Protein AF-A0A9D7P6X5-F1 (afdb_monomer)

pLDDT: mean 76.72, std 20.11, range [31.34, 97.62]

Mean predicted aligned error: 13.94 Å

Sequence (232 aa):
MAHQLLQTELEKETDKILGCIHCGLCLPACPTYSQLGNENDSPRGRIYLMRSVAEGRLDASSETFNRHIDLCLGCRACETACPAGVHYGHLLEAARQTQMEVASNKSQGFHRKMLGLALRKVFPFPERLGIVFTFLKFVRSNPLTRWVLSSGLIRKISRQADFALSLLMTTRPKNNPHLTFHRGQNLIKTPASGNPNTRNVAVFTGCAHGRAFQTYQRCDKPRTRRQRLQPE

Foldseek 3Di:
DPQDPDPQLLLVCLVLLVLDPLPCLLQVQAPLCVVPVDVLLTLSVLSVLSNCCNVVVDPLQDPSNVVSLVSHPLPCSSQVRDPSNRPSSVSSVSSVSRNVVVVVPPDDPPVVVVVVCCVVPQVVDLVSVLVVLVVLVVCLPDVVLVVVLVVCPVVVVDVVVNVVSVVSNVLDDDPDVPQDDDPDDPDPPDPDPDDPPDDDDDDPCPSCRCRSPVSVPDPPDPPPPDDDDDDD

Radius of gyration: 25.84 Å; Cα contacts (8 Å, |Δi|>4): 168; chains: 1; bounding box: 52×73×52 Å

Structure (mmCIF, N/CA/C/O backbone):
data_AF-A0A9D7P6X5-F1
#
_entry.id   AF-A0A9D7P6X5-F1
#
loop_
_atom_site.group_PDB
_atom_site.id
_atom_site.type_symbol
_atom_site.label_atom_id
_atom_site.label_alt_id
_atom_site.label_comp_id
_atom_site.label_asym_id
_atom_site.label_entity_id
_atom_site.label_seq_id
_atom_site.pdbx_PDB_ins_code
_atom_site.Cartn_x
_atom_site.Cartn_y
_atom_site.Cartn_z
_atom_site.occupancy
_atom_site.B_iso_or_equiv
_atom_site.auth_seq_id
_atom_site.auth_comp_id
_atom_site.auth_asym_id
_atom_site.auth_atom_id
_atom_site.pdbx_PDB_model_num
ATOM 1 N N . MET A 1 1 ? -11.346 -26.884 7.870 1.00 37.66 1 MET A N 1
ATOM 2 C CA . MET A 1 1 ? -12.569 -26.414 7.184 1.00 37.66 1 MET A CA 1
ATOM 3 C C . MET A 1 1 ? -12.729 -24.902 7.367 1.00 37.66 1 MET A C 1
ATOM 5 O O . MET A 1 1 ? -13.529 -24.470 8.180 1.00 37.66 1 MET A O 1
ATOM 9 N N . ALA A 1 2 ? -11.934 -24.094 6.661 1.00 38.09 2 ALA A N 1
ATOM 10 C CA . ALA A 1 2 ? -12.046 -22.624 6.664 1.00 38.09 2 ALA A CA 1
ATOM 11 C C . ALA A 1 2 ? -11.741 -22.050 5.266 1.00 38.09 2 ALA A C 1
ATOM 13 O O . ALA A 1 2 ? -11.212 -20.958 5.126 1.00 38.09 2 ALA A O 1
ATOM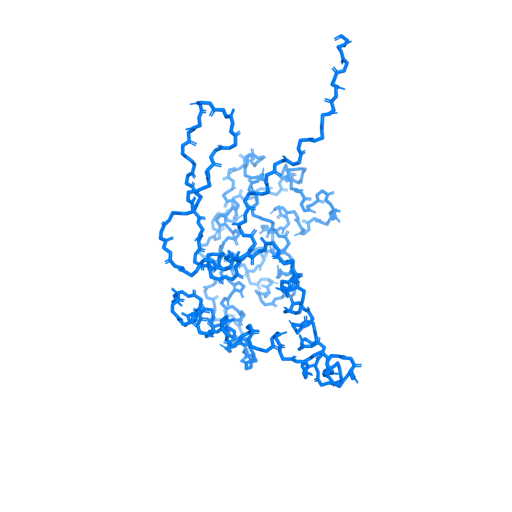 14 N N . HIS A 1 3 ? -12.023 -22.839 4.228 1.00 41.84 3 HIS A N 1
ATOM 15 C CA . HIS A 1 3 ? -11.529 -22.616 2.869 1.00 41.84 3 HIS A CA 1
ATOM 16 C C . HIS A 1 3 ? -12.590 -22.037 1.919 1.00 41.84 3 HIS A C 1
ATOM 18 O O . HIS A 1 3 ? -12.427 -22.149 0.711 1.00 41.84 3 HIS A O 1
ATOM 24 N N . GLN A 1 4 ? -13.711 -21.501 2.426 1.00 45.56 4 GLN A N 1
ATOM 25 C CA . GLN A 1 4 ? -14.942 -21.497 1.622 1.00 45.56 4 GLN A CA 1
ATOM 26 C C . GLN A 1 4 ? -15.744 -20.195 1.520 1.00 45.56 4 GLN A C 1
ATOM 28 O O . GLN A 1 4 ? -16.860 -20.266 1.027 1.00 45.56 4 GLN A O 1
ATOM 33 N N . LEU A 1 5 ? -15.258 -19.012 1.918 1.00 43.50 5 LEU A N 1
ATOM 34 C CA . LEU A 1 5 ? -16.096 -17.797 1.789 1.00 43.50 5 LEU A CA 1
ATOM 35 C C . LEU A 1 5 ? -15.379 -16.489 1.433 1.00 43.50 5 LEU A C 1
ATOM 37 O O . LEU A 1 5 ? -15.892 -15.417 1.732 1.00 43.50 5 LEU A O 1
ATOM 41 N N . LEU A 1 6 ? -14.246 -16.538 0.741 1.00 48.47 6 LEU A N 1
ATOM 42 C CA . LEU A 1 6 ? -13.754 -15.367 0.014 1.00 48.47 6 LEU A CA 1
ATOM 43 C C . LEU A 1 6 ? -13.246 -15.860 -1.331 1.00 48.47 6 LEU A C 1
ATOM 45 O O . LEU A 1 6 ? -12.106 -16.282 -1.428 1.00 48.47 6 LEU A O 1
ATOM 49 N N . GLN A 1 7 ? -14.123 -15.829 -2.336 1.00 55.41 7 GLN A N 1
ATOM 50 C CA . GLN A 1 7 ? -13.705 -15.766 -3.734 1.00 55.41 7 GLN A CA 1
ATOM 51 C C . GLN A 1 7 ? -12.916 -14.470 -3.881 1.00 55.41 7 GLN A C 1
ATOM 53 O O . GLN A 1 7 ? -13.494 -13.414 -4.145 1.00 55.41 7 GLN A O 1
ATOM 58 N N . THR A 1 8 ? -11.627 -14.514 -3.565 1.00 65.44 8 THR A N 1
ATOM 59 C CA . THR A 1 8 ? -10.804 -13.312 -3.599 1.00 65.44 8 THR A CA 1
ATOM 60 C C . THR A 1 8 ? -10.761 -12.810 -5.038 1.00 65.44 8 THR A C 1
ATOM 62 O O . THR A 1 8 ? -10.709 -13.602 -5.979 1.00 65.44 8 THR A O 1
ATOM 65 N N . GLU A 1 9 ? -10.783 -11.493 -5.251 1.00 78.75 9 GLU A N 1
ATOM 66 C CA . GLU A 1 9 ? -10.633 -10.932 -6.605 1.00 78.75 9 GLU A CA 1
ATOM 67 C C . GLU A 1 9 ? -9.342 -11.442 -7.279 1.00 78.75 9 GLU A C 1
ATOM 69 O O . GLU A 1 9 ? -9.262 -11.575 -8.496 1.00 78.75 9 GLU A O 1
ATOM 74 N N . LEU A 1 10 ? -8.358 -11.830 -6.465 1.00 80.19 10 LEU A N 1
ATOM 75 C CA . LEU A 1 10 ? -7.145 -12.516 -6.885 1.00 80.19 10 LEU A CA 1
ATOM 76 C C . LEU A 1 10 ? -7.362 -13.862 -7.585 1.00 80.19 10 LEU A C 1
ATOM 78 O O . LEU A 1 10 ? -6.637 -14.160 -8.530 1.00 80.19 10 LEU A O 1
ATOM 82 N N . GLU A 1 11 ? -8.315 -14.680 -7.136 1.00 79.56 11 GLU A N 1
ATOM 83 C CA . GLU A 1 11 ? -8.580 -15.999 -7.727 1.00 79.56 11 GLU A CA 1
ATOM 84 C C . GLU A 1 11 ? -9.052 -15.871 -9.175 1.00 79.56 11 GLU A C 1
ATOM 86 O O . GLU A 1 11 ? -8.623 -16.640 -10.036 1.00 79.56 11 GLU A O 1
ATOM 91 N N . LYS A 1 12 ? -9.863 -14.850 -9.472 1.00 83.56 12 LYS A N 1
ATOM 92 C CA . LYS A 1 12 ? -10.302 -14.543 -10.844 1.00 83.56 12 LYS A CA 1
ATOM 93 C C . LYS A 1 12 ? -9.135 -14.157 -11.750 1.00 83.56 12 LYS A C 1
ATOM 95 O O . LYS A 1 12 ? -9.189 -14.341 -12.959 1.00 83.56 12 LYS A O 1
ATOM 100 N N . GLU A 1 13 ? -8.074 -13.634 -11.150 1.00 86.44 13 GLU A N 1
ATOM 101 C CA . GLU A 1 13 ? -6.888 -13.122 -11.823 1.00 86.44 13 GLU A CA 1
ATOM 102 C C . GLU A 1 13 ? -5.736 -14.138 -11.855 1.00 86.44 13 GLU A C 1
ATOM 104 O O . GLU A 1 13 ? -4.630 -13.806 -12.291 1.00 86.44 13 GLU A O 1
ATOM 109 N N . THR A 1 14 ? -5.986 -15.387 -11.443 1.00 85.81 14 THR A N 1
ATOM 110 C CA . THR A 1 14 ? -4.972 -16.451 -11.369 1.00 85.81 14 THR A CA 1
ATOM 111 C C . THR A 1 14 ? -4.233 -16.635 -12.691 1.00 85.81 14 THR A C 1
ATOM 113 O O . THR A 1 14 ? -3.005 -16.691 -12.692 1.00 85.81 14 THR A O 1
ATOM 116 N N . ASP A 1 15 ? -4.930 -16.625 -13.828 1.00 87.06 15 ASP A N 1
ATOM 117 C CA . ASP A 1 15 ? -4.295 -16.775 -15.145 1.00 87.06 15 ASP A CA 1
ATOM 118 C C . ASP A 1 15 ? -3.265 -15.669 -15.421 1.00 87.06 15 ASP A C 1
ATOM 120 O O . ASP A 1 15 ? -2.171 -15.928 -15.929 1.00 87.06 15 ASP A O 1
ATOM 124 N N . LYS A 1 16 ? -3.565 -14.429 -15.014 1.00 88.06 16 LYS A N 1
ATOM 125 C CA . LYS A 1 16 ? -2.647 -13.291 -15.171 1.00 88.06 16 LYS A CA 1
ATOM 126 C C . LYS A 1 16 ? -1.471 -13.373 -14.197 1.00 88.06 16 LYS A C 1
ATOM 128 O O . LYS A 1 16 ? -0.356 -12.993 -14.550 1.00 88.06 16 LYS A O 1
ATOM 133 N N . ILE A 1 17 ? -1.695 -13.897 -12.990 1.00 90.50 17 ILE A N 1
ATOM 134 C CA . ILE A 1 17 ? -0.643 -14.167 -11.998 1.00 90.50 17 ILE A CA 1
ATOM 135 C C . ILE A 1 17 ? 0.330 -15.233 -12.523 1.00 90.50 17 ILE A C 1
ATOM 137 O O . ILE A 1 17 ? 1.549 -15.077 -12.402 1.00 90.50 17 ILE A O 1
ATOM 141 N N . LEU A 1 18 ? -0.197 -16.294 -13.142 1.00 91.81 18 LEU A N 1
ATOM 142 C CA . LEU A 1 18 ? 0.583 -17.394 -13.713 1.00 91.81 18 LEU A CA 1
ATOM 143 C C . LEU A 1 18 ? 1.431 -16.975 -14.923 1.00 91.81 18 LEU A C 1
ATOM 145 O O . LEU A 1 18 ? 2.404 -17.658 -15.234 1.00 91.81 18 LEU A O 1
ATOM 149 N N . GLY A 1 19 ? 1.144 -15.825 -15.543 1.00 92.38 19 GLY A N 1
ATOM 150 C CA . GLY A 1 19 ? 1.985 -15.243 -16.595 1.00 92.38 19 GLY A CA 1
ATOM 151 C C . GLY A 1 19 ? 3.401 -14.860 -16.135 1.00 92.38 19 GLY A C 1
ATOM 152 O O . GLY A 1 19 ? 4.298 -14.670 -16.955 1.00 92.38 19 GLY A O 1
ATOM 153 N N . CYS A 1 20 ? 3.650 -14.756 -14.826 1.00 95.31 20 CYS A N 1
ATOM 154 C CA . CYS A 1 20 ? 4.983 -14.480 -14.300 1.00 95.31 20 CYS A CA 1
ATOM 155 C C . CYS A 1 20 ? 5.897 -15.715 -14.362 1.00 95.31 20 CYS A C 1
ATOM 157 O O . CYS A 1 20 ? 5.746 -16.658 -13.589 1.00 95.31 20 CYS A O 1
ATOM 159 N N . ILE A 1 21 ? 6.941 -15.648 -15.192 1.00 95.56 21 ILE A N 1
ATOM 160 C CA . ILE A 1 21 ? 7.980 -16.692 -15.310 1.00 95.56 21 ILE A CA 1
ATOM 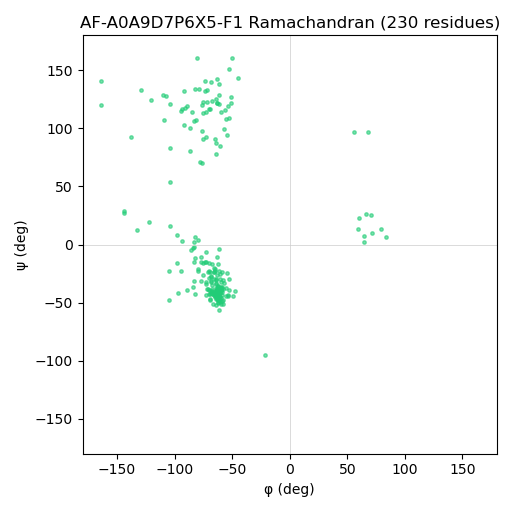161 C C . ILE A 1 21 ? 9.085 -16.612 -14.238 1.00 95.56 21 ILE A C 1
ATOM 163 O O . ILE A 1 21 ? 10.099 -17.297 -14.323 1.00 95.56 21 ILE A O 1
ATOM 167 N N . HIS A 1 22 ? 8.936 -15.730 -13.248 1.00 94.31 22 HIS A N 1
ATOM 168 C CA . HIS A 1 22 ? 9.848 -15.593 -12.105 1.00 94.31 22 HIS A CA 1
ATOM 169 C C . HIS A 1 22 ? 11.326 -15.239 -12.431 1.00 94.31 22 HIS A C 1
ATOM 171 O O . HIS A 1 22 ? 12.216 -15.431 -11.597 1.00 94.31 22 HIS A O 1
ATOM 177 N N . CYS A 1 23 ? 11.592 -14.635 -13.597 1.00 96.44 23 CYS A N 1
ATOM 178 C CA . CYS A 1 23 ? 12.943 -14.343 -14.109 1.00 96.44 23 CYS A CA 1
ATOM 179 C C . CYS A 1 23 ? 13.730 -13.250 -13.358 1.00 96.44 23 CYS A C 1
ATOM 181 O O . CYS A 1 23 ? 14.952 -13.221 -13.433 1.00 96.44 23 CYS A O 1
ATOM 183 N N . GLY A 1 24 ? 13.058 -12.339 -12.643 1.00 95.44 24 GLY A N 1
ATOM 184 C CA . GLY A 1 24 ? 13.721 -11.291 -11.850 1.00 95.44 24 GLY A CA 1
ATOM 185 C C . GLY A 1 24 ? 14.143 -10.025 -12.613 1.00 95.44 24 GLY A C 1
ATOM 186 O O . GLY A 1 24 ? 14.734 -9.130 -12.019 1.00 95.44 24 GLY A O 1
ATOM 187 N N . LEU A 1 25 ? 13.793 -9.864 -13.893 1.00 97.25 25 LEU A N 1
ATOM 188 C CA . LEU A 1 25 ? 14.129 -8.635 -14.638 1.00 97.25 25 LEU A CA 1
ATOM 189 C C . LEU A 1 25 ? 13.436 -7.374 -14.084 1.00 97.25 25 LEU A C 1
ATOM 191 O O . LEU A 1 25 ? 13.925 -6.261 -14.248 1.00 97.25 25 LEU A O 1
ATOM 195 N N . CYS A 1 26 ? 12.320 -7.538 -13.374 1.00 97.38 26 CYS A N 1
ATOM 196 C CA . CYS A 1 26 ? 11.596 -6.435 -12.747 1.00 97.38 26 CYS A CA 1
ATOM 197 C C . CYS A 1 26 ? 12.241 -5.907 -11.450 1.00 97.38 26 CYS A C 1
ATOM 199 O O . CYS A 1 26 ? 11.787 -4.887 -10.934 1.00 97.38 26 CYS A O 1
ATOM 201 N N . LEU A 1 27 ? 13.242 -6.600 -10.891 1.00 97.25 27 LEU A N 1
ATOM 202 C CA . LEU A 1 27 ? 13.876 -6.239 -9.617 1.00 97.25 27 LEU A CA 1
ATOM 203 C C . LEU A 1 27 ? 14.553 -4.860 -9.649 1.00 97.25 27 LEU A C 1
ATOM 205 O O . LEU A 1 27 ? 14.146 -4.007 -8.858 1.00 97.25 27 LEU A O 1
ATOM 209 N N . PRO A 1 28 ? 15.502 -4.576 -10.566 1.00 96.38 28 PRO A N 1
ATOM 210 C CA . PRO A 1 28 ? 16.171 -3.273 -10.611 1.00 96.38 28 PRO A CA 1
ATOM 211 C C . PRO A 1 28 ? 15.224 -2.120 -10.974 1.00 96.38 28 PRO A C 1
ATOM 213 O O . PRO A 1 28 ? 15.484 -0.977 -10.617 1.00 96.38 28 PRO A O 1
ATOM 216 N N . ALA A 1 29 ? 14.106 -2.406 -11.649 1.00 96.62 29 ALA A N 1
ATOM 217 C CA . ALA A 1 29 ? 13.102 -1.402 -11.998 1.00 96.62 29 ALA A CA 1
ATOM 218 C C . ALA A 1 29 ? 12.228 -0.975 -10.801 1.00 96.62 29 ALA A C 1
ATOM 220 O O . ALA A 1 29 ? 11.525 0.035 -10.872 1.00 96.62 29 ALA A O 1
ATOM 221 N N . CYS A 1 30 ? 12.219 -1.743 -9.707 1.00 97.62 30 CYS A N 1
ATOM 222 C CA . CYS A 1 30 ? 11.366 -1.467 -8.560 1.00 97.62 30 CYS A CA 1
ATOM 223 C C . CYS A 1 30 ? 12.076 -0.582 -7.521 1.00 97.62 30 CYS A C 1
ATOM 225 O O . CYS A 1 30 ? 13.034 -1.035 -6.889 1.00 97.62 30 CYS A O 1
ATOM 227 N N . PRO A 1 31 ? 11.571 0.636 -7.241 1.00 97.12 31 PRO A N 1
ATOM 228 C CA . PRO A 1 31 ? 12.203 1.530 -6.271 1.00 97.12 31 PRO A CA 1
ATOM 229 C C . PRO A 1 31 ? 12.117 0.993 -4.837 1.00 97.12 31 PRO A C 1
ATOM 231 O O . PRO A 1 31 ? 13.054 1.159 -4.064 1.00 97.12 31 PRO A O 1
ATOM 234 N N . THR A 1 32 ? 11.025 0.308 -4.478 1.00 96.81 32 THR A N 1
ATOM 235 C CA . THR A 1 32 ? 10.862 -0.281 -3.142 1.00 96.81 32 THR A CA 1
ATOM 236 C C . THR A 1 32 ? 11.889 -1.389 -2.900 1.00 96.81 32 THR A C 1
ATOM 238 O O . THR A 1 32 ? 12.532 -1.407 -1.855 1.00 96.81 32 THR A O 1
ATOM 241 N N . TYR A 1 33 ? 12.098 -2.273 -3.883 1.00 97.19 33 TYR A N 1
ATOM 242 C CA . TYR A 1 33 ? 13.131 -3.308 -3.804 1.00 97.19 33 TYR A CA 1
ATOM 243 C C . TYR A 1 33 ? 14.535 -2.703 -3.750 1.00 97.19 33 TYR A C 1
ATOM 245 O O . TYR A 1 33 ? 15.326 -3.096 -2.902 1.00 97.19 33 TYR A O 1
ATOM 253 N N . SER A 1 34 ? 14.822 -1.702 -4.589 1.00 95.69 34 SER A N 1
ATOM 254 C CA . SER A 1 34 ? 16.122 -1.021 -4.587 1.00 95.69 34 SER A CA 1
ATOM 255 C C . SER A 1 34 ? 16.470 -0.397 -3.235 1.00 95.69 34 SER A C 1
ATOM 257 O O . SER A 1 34 ? 17.651 -0.292 -2.919 1.00 95.69 34 SER A O 1
ATOM 259 N N . GLN A 1 35 ? 15.472 0.041 -2.461 1.00 96.94 35 GLN A N 1
ATOM 260 C CA . GLN A 1 35 ? 15.694 0.653 -1.151 1.00 96.94 35 GLN A CA 1
ATOM 261 C C . GLN A 1 35 ? 15.725 -0.361 -0.006 1.00 96.94 35 GLN A C 1
ATOM 263 O O . GLN A 1 35 ? 16.508 -0.206 0.926 1.00 96.94 35 GLN A O 1
ATOM 268 N N . LEU A 1 36 ? 14.864 -1.381 -0.044 1.00 95.94 36 LEU A N 1
ATOM 269 C CA . LEU A 1 36 ? 14.717 -2.328 1.065 1.00 95.94 36 LEU A CA 1
ATOM 270 C C . LEU A 1 36 ? 15.571 -3.592 0.909 1.00 95.94 36 LEU A C 1
ATOM 272 O O . LEU A 1 36 ? 15.816 -4.276 1.898 1.00 95.94 36 LEU A O 1
ATOM 276 N N . GLY A 1 37 ? 15.969 -3.954 -0.314 1.00 95.50 37 GLY A N 1
ATOM 277 C CA . GLY A 1 37 ? 16.718 -5.179 -0.623 1.00 95.50 37 GLY A CA 1
ATOM 278 C C . GLY A 1 37 ? 15.961 -6.488 -0.356 1.00 95.50 37 GLY A C 1
ATOM 279 O O . GLY A 1 37 ? 16.509 -7.570 -0.545 1.00 95.50 37 GLY A O 1
ATOM 280 N N . ASN A 1 38 ? 14.704 -6.418 0.085 1.00 96.25 38 ASN A N 1
ATOM 281 C CA . ASN A 1 38 ? 13.885 -7.582 0.389 1.00 96.25 38 ASN A CA 1
ATOM 282 C C . ASN A 1 38 ? 13.119 -8.031 -0.857 1.00 96.25 38 ASN A C 1
ATOM 284 O O . ASN A 1 38 ? 12.286 -7.295 -1.383 1.00 96.25 38 ASN A O 1
ATOM 288 N N . GLU A 1 39 ? 13.357 -9.261 -1.306 1.00 95.62 39 GLU A N 1
ATOM 289 C CA . GLU A 1 39 ? 12.714 -9.822 -2.496 1.00 95.62 39 GLU A CA 1
ATOM 290 C C . GLU A 1 39 ? 11.182 -9.823 -2.414 1.00 95.62 39 GLU A C 1
ATOM 292 O O . GLU A 1 39 ? 10.520 -9.590 -3.421 1.00 95.62 39 GLU A O 1
ATOM 297 N N . ASN A 1 40 ? 10.600 -9.995 -1.225 1.00 96.62 40 ASN A N 1
ATOM 298 C CA . ASN A 1 40 ? 9.147 -9.942 -1.045 1.00 96.62 40 ASN A CA 1
ATOM 299 C C . ASN A 1 40 ? 8.569 -8.541 -1.312 1.00 96.62 40 ASN A C 1
ATOM 301 O O . ASN A 1 40 ? 7.379 -8.409 -1.594 1.00 96.62 40 ASN A O 1
ATOM 305 N N . ASP A 1 41 ? 9.401 -7.497 -1.248 1.00 96.88 41 ASP A N 1
ATOM 306 C CA . ASP A 1 41 ? 9.035 -6.128 -1.606 1.00 96.88 41 ASP A CA 1
ATOM 307 C C . ASP A 1 41 ? 9.192 -5.833 -3.102 1.00 96.88 41 ASP A C 1
ATOM 309 O O . ASP A 1 41 ? 8.778 -4.764 -3.563 1.00 96.88 41 ASP A O 1
ATOM 313 N N . SER A 1 42 ? 9.719 -6.784 -3.874 1.00 97.19 42 SER A N 1
ATOM 314 C CA . SER A 1 42 ? 9.857 -6.691 -5.321 1.00 97.19 42 SER A CA 1
ATOM 315 C C . SER A 1 42 ? 8.548 -7.018 -6.057 1.00 97.19 42 SER A C 1
ATOM 317 O O . SER A 1 42 ? 7.673 -7.685 -5.504 1.00 97.19 42 SER A O 1
ATOM 319 N N . PRO A 1 43 ? 8.382 -6.602 -7.327 1.00 97.19 43 PRO A N 1
ATOM 320 C CA . PRO A 1 43 ? 7.197 -6.935 -8.116 1.00 97.19 43 PRO A CA 1
ATOM 321 C C . PRO A 1 43 ? 7.041 -8.450 -8.274 1.00 97.19 43 PRO A C 1
ATOM 323 O O . PRO A 1 43 ? 5.933 -8.970 -8.189 1.00 97.19 43 PRO A O 1
ATOM 326 N N . ARG A 1 44 ? 8.160 -9.167 -8.437 1.00 97.12 44 ARG A N 1
ATOM 327 C CA . ARG A 1 44 ? 8.190 -10.628 -8.542 1.00 97.12 44 ARG A CA 1
ATOM 328 C C . ARG A 1 44 ? 7.766 -11.290 -7.237 1.00 97.12 44 ARG A C 1
ATOM 330 O O . ARG A 1 44 ? 6.867 -12.126 -7.258 1.00 97.12 44 ARG A O 1
ATOM 337 N N . GLY A 1 45 ? 8.368 -10.895 -6.115 1.00 97.12 45 GLY A N 1
ATOM 338 C CA . GLY A 1 45 ? 8.017 -11.437 -4.804 1.00 97.12 45 GLY A CA 1
ATOM 339 C C . GLY A 1 45 ? 6.556 -11.167 -4.449 1.00 97.12 45 GLY A C 1
ATOM 340 O O . GLY A 1 45 ? 5.865 -12.048 -3.949 1.00 97.12 45 GLY A O 1
ATOM 341 N N . ARG A 1 46 ? 6.029 -9.994 -4.811 1.00 97.31 46 ARG A N 1
ATOM 342 C CA . ARG A 1 46 ? 4.610 -9.660 -4.625 1.00 97.31 46 ARG A CA 1
ATOM 343 C C . ARG A 1 46 ? 3.689 -10.527 -5.472 1.00 97.31 46 ARG A C 1
ATOM 345 O O . ARG A 1 46 ? 2.702 -11.010 -4.934 1.00 97.31 46 ARG A O 1
ATOM 352 N N . ILE A 1 47 ? 4.016 -10.777 -6.743 1.00 96.69 47 ILE A N 1
ATOM 353 C CA . ILE A 1 47 ? 3.252 -11.725 -7.572 1.00 96.69 47 ILE A CA 1
ATOM 354 C C . ILE A 1 47 ? 3.284 -13.126 -6.945 1.00 96.69 47 ILE A C 1
ATOM 356 O O . ILE A 1 47 ? 2.263 -13.806 -6.922 1.00 96.69 47 ILE A O 1
ATOM 360 N N . TYR A 1 48 ? 4.417 -13.552 -6.380 1.00 95.81 48 TYR A N 1
ATOM 361 C CA . TYR A 1 48 ? 4.506 -14.834 -5.678 1.00 95.81 48 TYR A CA 1
ATOM 362 C C . TYR A 1 48 ? 3.624 -14.882 -4.418 1.00 95.81 48 TYR A C 1
ATOM 364 O O . TYR A 1 48 ? 2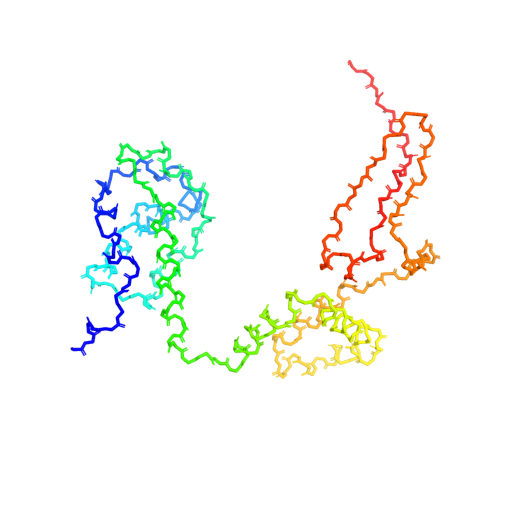.941 -15.878 -4.169 1.00 95.81 48 TYR A O 1
ATOM 372 N N . LEU A 1 49 ? 3.577 -13.795 -3.643 1.00 95.88 49 LEU A N 1
ATOM 373 C CA . LEU A 1 49 ? 2.673 -13.667 -2.498 1.00 95.88 49 LEU A CA 1
ATOM 374 C C . LEU A 1 49 ? 1.202 -13.670 -2.935 1.00 95.88 49 LEU A C 1
ATOM 376 O O . LEU A 1 49 ? 0.396 -14.367 -2.326 1.00 95.88 49 LEU A O 1
ATOM 380 N N . MET A 1 50 ? 0.864 -12.953 -4.011 1.00 95.25 50 MET A N 1
ATOM 381 C CA . MET A 1 50 ? -0.471 -12.972 -4.616 1.00 95.25 50 MET A CA 1
ATOM 382 C C . MET A 1 50 ? -0.854 -14.397 -5.022 1.00 95.25 50 MET A C 1
ATOM 384 O O . MET A 1 50 ? -1.875 -14.913 -4.584 1.00 95.25 50 MET A O 1
ATOM 388 N N . ARG A 1 51 ? 0.015 -15.088 -5.762 1.00 93.75 51 ARG A N 1
ATOM 389 C CA . ARG A 1 51 ? -0.187 -16.489 -6.140 1.00 93.75 51 ARG A CA 1
ATOM 390 C C . ARG A 1 51 ? -0.419 -17.387 -4.930 1.00 93.75 51 ARG A C 1
ATOM 392 O O . ARG A 1 51 ? -1.321 -18.211 -4.949 1.00 93.75 51 ARG A O 1
ATOM 399 N N . SER A 1 52 ? 0.369 -17.209 -3.874 1.00 93.56 52 SER A N 1
ATOM 400 C CA . SER A 1 52 ? 0.238 -18.000 -2.648 1.00 93.56 52 SER A CA 1
ATOM 401 C C . SER A 1 52 ? -1.121 -17.797 -1.977 1.00 93.56 52 SER A C 1
ATOM 403 O O . SER A 1 52 ? -1.666 -18.753 -1.433 1.00 93.56 52 SER A O 1
ATOM 405 N N . VAL A 1 53 ? -1.678 -16.582 -2.036 1.00 92.81 53 VAL A N 1
ATOM 406 C CA . VAL A 1 53 ? -3.040 -16.297 -1.562 1.00 92.81 53 VAL A CA 1
ATOM 407 C C . VAL A 1 53 ? -4.087 -16.944 -2.467 1.00 92.81 53 VAL A C 1
ATOM 409 O O . VAL A 1 53 ? -4.958 -17.643 -1.961 1.00 92.81 53 VAL A O 1
ATOM 412 N N . ALA A 1 54 ? -3.967 -16.788 -3.789 1.00 91.19 54 ALA A N 1
ATOM 413 C CA . ALA A 1 54 ? -4.901 -17.372 -4.758 1.00 91.19 54 ALA A CA 1
ATOM 414 C C . ALA A 1 54 ? -4.927 -18.915 -4.712 1.00 91.19 54 ALA A C 1
ATOM 416 O O . ALA A 1 54 ? -5.975 -19.532 -4.860 1.00 91.19 54 ALA A O 1
ATOM 417 N N . GLU A 1 55 ? -3.783 -19.556 -4.458 1.00 90.44 55 GLU A N 1
ATOM 418 C CA . GLU A 1 55 ? -3.666 -21.014 -4.306 1.00 90.44 55 GLU A CA 1
ATOM 419 C C . GLU A 1 55 ? -4.018 -21.502 -2.885 1.00 90.44 55 GLU A C 1
ATOM 421 O O . GLU A 1 55 ? -3.883 -22.691 -2.591 1.00 90.44 55 GLU A O 1
ATOM 426 N N . GLY A 1 56 ? -4.420 -20.606 -1.974 1.00 88.44 56 GLY A N 1
ATOM 427 C CA . GLY A 1 56 ? -4.792 -20.948 -0.598 1.00 88.44 56 GLY A CA 1
ATOM 428 C C . GLY A 1 56 ? -3.632 -21.358 0.315 1.00 88.44 56 GLY A C 1
ATOM 429 O O . GLY A 1 56 ? -3.855 -21.836 1.425 1.00 88.44 56 GLY A O 1
ATOM 430 N N . ARG A 1 57 ? -2.380 -21.177 -0.120 1.00 90.94 57 ARG A N 1
ATOM 431 C CA . ARG A 1 57 ? -1.179 -21.467 0.686 1.00 90.94 57 ARG A CA 1
ATOM 432 C C . ARG A 1 57 ? -0.864 -20.366 1.696 1.00 90.94 57 ARG A C 1
ATOM 434 O O . ARG A 1 57 ? -0.140 -20.609 2.657 1.00 90.94 57 ARG A O 1
ATOM 441 N N . LEU A 1 58 ? -1.370 -19.157 1.462 1.00 91.69 58 LEU A N 1
ATOM 442 C CA . LEU A 1 58 ? -1.207 -18.001 2.333 1.00 91.69 58 LEU A CA 1
ATOM 443 C 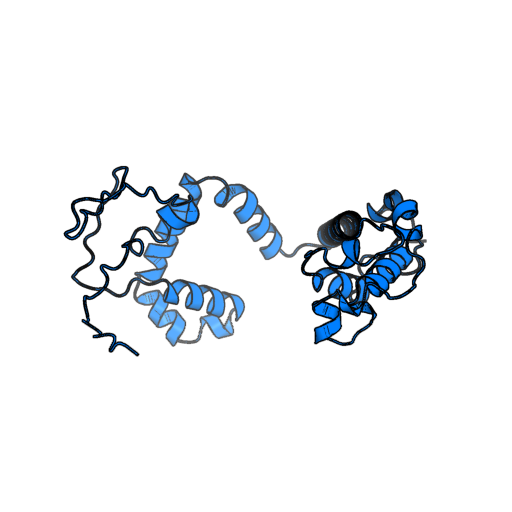C . LEU A 1 58 ? -2.568 -17.364 2.607 1.00 91.69 58 LEU A C 1
ATOM 445 O O . LEU A 1 58 ? -3.339 -17.108 1.691 1.00 91.69 58 LEU A O 1
ATOM 449 N N . ASP A 1 59 ? -2.854 -17.062 3.868 1.00 90.44 59 ASP A N 1
ATOM 450 C CA . ASP A 1 59 ? -4.085 -16.363 4.225 1.00 90.44 59 ASP A CA 1
ATOM 451 C C . ASP A 1 59 ? -4.012 -14.888 3.779 1.00 90.44 59 ASP A C 1
ATOM 453 O O . ASP A 1 59 ? -3.025 -14.188 4.042 1.00 90.44 59 ASP A O 1
ATOM 457 N N . ALA A 1 60 ? -5.069 -14.395 3.128 1.00 88.75 60 ALA A N 1
ATOM 458 C CA . ALA A 1 60 ? -5.173 -13.004 2.675 1.00 88.75 60 ALA A CA 1
ATOM 459 C C . ALA A 1 60 ? -5.120 -11.983 3.835 1.00 88.75 60 ALA A C 1
ATOM 461 O O . ALA A 1 60 ? -4.755 -10.820 3.655 1.00 88.75 60 ALA A O 1
ATOM 462 N N . SER A 1 61 ? -5.449 -12.409 5.056 1.00 88.00 61 SER A N 1
ATOM 463 C CA . SER A 1 61 ? -5.331 -11.617 6.281 1.00 88.00 61 SER A CA 1
ATOM 464 C C . SER A 1 61 ? -3.932 -11.632 6.898 1.00 88.00 61 SER A C 1
ATOM 466 O O . SER A 1 61 ? -3.720 -10.934 7.897 1.00 88.00 61 SER A O 1
ATOM 468 N N . SER A 1 62 ? -2.979 -12.376 6.320 1.00 91.88 62 SER A N 1
ATOM 469 C CA . SER A 1 62 ? -1.618 -12.466 6.848 1.00 91.88 62 SER A CA 1
ATOM 470 C C . SER A 1 62 ? -0.923 -11.105 6.845 1.00 91.88 62 SER A C 1
ATOM 472 O O . SER A 1 62 ? -1.019 -10.319 5.898 1.00 91.88 62 SER A O 1
ATOM 474 N N . GLU A 1 63 ? -0.195 -10.813 7.920 1.00 92.50 63 GLU A N 1
ATOM 475 C CA . GLU A 1 63 ? 0.575 -9.573 8.030 1.00 92.50 63 GLU A CA 1
ATOM 476 C C . GLU A 1 63 ? 1.654 -9.490 6.945 1.00 92.50 63 GLU A C 1
ATOM 478 O O . GLU A 1 63 ? 1.870 -8.426 6.373 1.00 92.50 63 GLU A O 1
ATOM 483 N N . THR A 1 64 ? 2.274 -10.623 6.601 1.00 93.25 64 THR A N 1
ATOM 484 C CA . THR A 1 64 ? 3.280 -10.710 5.538 1.00 93.25 64 THR A CA 1
ATOM 485 C C . THR A 1 64 ? 2.719 -10.270 4.192 1.00 93.25 64 THR A C 1
ATOM 487 O O . THR A 1 64 ? 3.314 -9.401 3.557 1.00 93.25 64 THR A O 1
ATOM 490 N N . PHE A 1 65 ? 1.570 -10.811 3.767 1.00 94.88 65 PHE A N 1
ATOM 491 C CA . PHE A 1 65 ? 0.927 -10.388 2.521 1.00 94.88 65 PHE A CA 1
ATOM 492 C C . PHE A 1 65 ? 0.599 -8.896 2.563 1.00 94.88 65 PHE A C 1
ATOM 494 O O . PHE A 1 65 ? 0.978 -8.161 1.656 1.00 94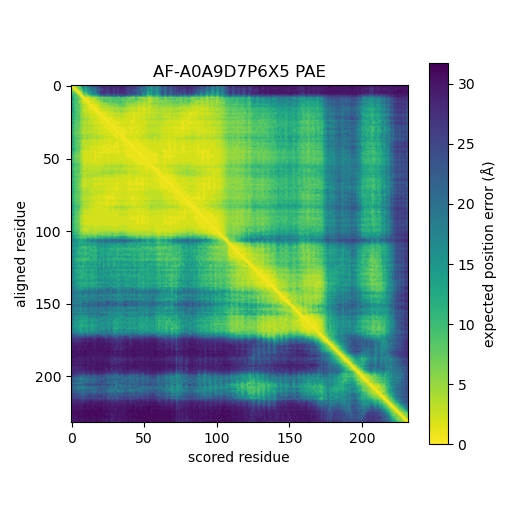.88 65 PHE A O 1
ATOM 501 N N . ASN A 1 66 ? -0.033 -8.437 3.646 1.00 94.75 66 ASN A N 1
ATOM 502 C CA . ASN A 1 66 ? -0.490 -7.057 3.749 1.00 94.75 66 ASN A CA 1
ATOM 503 C C . ASN A 1 66 ? 0.662 -6.045 3.732 1.00 94.75 66 ASN A C 1
ATOM 505 O O . ASN A 1 66 ? 0.688 -5.153 2.888 1.00 94.75 66 ASN A O 1
ATOM 509 N N . ARG A 1 67 ? 1.662 -6.232 4.600 1.00 95.88 67 ARG A N 1
ATOM 510 C CA . ARG A 1 67 ? 2.854 -5.373 4.673 1.00 95.88 67 ARG A CA 1
ATOM 511 C C . ARG A 1 67 ? 3.597 -5.343 3.345 1.00 95.88 67 ARG A C 1
ATOM 513 O O . ARG A 1 67 ? 3.926 -4.261 2.870 1.00 95.88 67 ARG A O 1
ATOM 520 N N . HIS A 1 68 ? 3.808 -6.545 2.795 1.00 97.06 68 HIS A N 1
ATOM 521 C CA . HIS A 1 68 ? 3.968 -6.863 1.382 1.00 97.06 68 HIS A CA 1
ATOM 522 C C . HIS A 1 68 ? 3.358 -5.790 0.495 1.00 97.06 68 HIS A C 1
ATOM 524 O O . HIS A 1 68 ? 3.983 -4.776 0.188 1.00 97.06 68 HIS A O 1
ATOM 530 N N . ILE A 1 69 ? 2.114 -6.023 0.098 1.00 97.12 69 ILE A N 1
ATOM 531 C CA . ILE A 1 69 ? 1.349 -5.256 -0.881 1.00 97.12 69 ILE A CA 1
ATOM 532 C C . ILE A 1 69 ? 1.307 -3.747 -0.580 1.00 97.12 69 ILE A C 1
ATOM 534 O O . ILE A 1 69 ? 1.511 -2.959 -1.507 1.00 97.12 69 ILE A O 1
ATOM 538 N N . ASP A 1 70 ? 1.184 -3.341 0.685 1.00 96.06 70 ASP A N 1
ATOM 539 C CA . ASP A 1 70 ? 1.065 -1.934 1.099 1.00 96.06 70 ASP A CA 1
ATOM 540 C C . ASP A 1 70 ? 2.310 -1.090 0.783 1.00 96.06 70 ASP A C 1
ATOM 542 O O . ASP A 1 70 ? 2.199 0.097 0.475 1.00 96.06 70 ASP A O 1
ATOM 546 N N . LEU A 1 71 ? 3.502 -1.696 0.788 1.00 96.56 71 LEU A N 1
ATOM 547 C CA . LEU A 1 71 ? 4.751 -1.010 0.429 1.00 96.56 71 LEU A CA 1
ATOM 548 C C . LEU A 1 71 ? 4.888 -0.734 -1.084 1.00 96.56 71 LEU A C 1
ATOM 550 O O . LEU A 1 71 ? 5.835 -0.067 -1.515 1.00 96.56 71 LEU A O 1
ATOM 554 N N . CYS A 1 72 ? 3.966 -1.229 -1.921 1.00 97.19 72 CYS A N 1
ATOM 555 C CA . CYS A 1 72 ? 3.972 -0.917 -3.346 1.00 97.19 72 CYS A CA 1
ATOM 556 C C . CYS A 1 72 ? 3.469 0.507 -3.591 1.00 97.19 72 CYS A C 1
ATOM 558 O O . CYS A 1 72 ? 2.314 0.826 -3.315 1.00 97.19 72 CYS A O 1
ATOM 560 N N . LEU A 1 73 ? 4.290 1.335 -4.237 1.00 96.69 73 LEU A N 1
ATOM 561 C CA . LEU A 1 73 ? 3.893 2.690 -4.635 1.00 96.69 73 LEU A CA 1
ATOM 562 C C . LEU A 1 73 ? 2.903 2.719 -5.812 1.00 96.69 73 LEU A C 1
ATOM 564 O O . LEU A 1 73 ? 2.308 3.756 -6.080 1.00 96.69 73 LEU A O 1
ATOM 568 N N . GLY A 1 74 ? 2.739 1.609 -6.541 1.00 96.56 74 GLY A N 1
ATOM 569 C CA . GLY A 1 74 ? 1.899 1.564 -7.744 1.00 96.56 74 GLY A CA 1
ATOM 570 C C . GLY A 1 74 ? 2.475 2.331 -8.943 1.00 96.56 74 GLY A C 1
ATOM 571 O O . GLY A 1 74 ? 1.721 2.751 -9.811 1.00 96.56 74 GLY A O 1
ATOM 572 N N . CYS A 1 75 ? 3.800 2.518 -9.017 1.00 96.69 75 CYS A N 1
ATOM 573 C CA . CYS A 1 75 ? 4.450 3.270 -10.103 1.00 96.69 75 CYS A CA 1
ATOM 574 C C . CYS A 1 75 ? 4.500 2.535 -11.455 1.00 96.69 75 CYS A C 1
ATOM 576 O O . CYS A 1 75 ? 4.783 3.161 -12.470 1.00 96.69 75 CYS A O 1
ATOM 578 N N . ARG A 1 76 ? 4.261 1.213 -11.469 1.00 96.81 76 ARG A N 1
ATOM 579 C CA . ARG A 1 76 ? 4.194 0.353 -12.671 1.00 96.81 76 ARG A CA 1
ATOM 580 C C . ARG A 1 76 ? 5.462 0.302 -13.539 1.00 96.81 76 ARG A C 1
ATOM 582 O O . ARG A 1 76 ? 5.434 -0.276 -14.619 1.00 96.81 76 ARG A O 1
ATOM 589 N N . ALA A 1 77 ? 6.602 0.786 -13.041 1.00 96.81 77 ALA A N 1
ATOM 590 C CA . ALA A 1 77 ? 7.898 0.683 -13.727 1.00 96.81 77 ALA A CA 1
ATOM 591 C C . ALA A 1 77 ? 8.324 -0.772 -14.023 1.00 96.81 77 ALA A C 1
ATOM 593 O O . ALA A 1 77 ? 9.102 -1.034 -14.931 1.00 96.81 77 ALA A O 1
ATOM 594 N N . CYS A 1 78 ? 7.799 -1.737 -13.268 1.00 97.25 78 CYS A N 1
ATOM 595 C CA . CYS A 1 78 ? 8.047 -3.158 -13.478 1.00 97.25 78 CYS A CA 1
ATOM 596 C C . CYS A 1 78 ? 7.384 -3.739 -14.735 1.00 97.25 78 CYS A C 1
ATOM 598 O O . CYS A 1 78 ? 7.859 -4.759 -15.225 1.00 97.25 78 CYS A O 1
ATOM 600 N N . GLU A 1 79 ? 6.313 -3.124 -15.248 1.00 97.19 79 GLU A N 1
ATOM 601 C CA . GLU A 1 79 ? 5.595 -3.632 -16.424 1.00 97.19 79 GLU A CA 1
ATOM 602 C C . GLU A 1 79 ? 6.437 -3.476 -17.691 1.00 97.19 79 GLU A C 1
ATOM 604 O O . GLU A 1 79 ? 6.543 -4.413 -18.474 1.00 97.19 79 GLU A O 1
ATOM 609 N N . THR A 1 80 ? 7.110 -2.333 -17.857 1.00 96.56 80 THR A N 1
ATOM 610 C CA . THR A 1 80 ? 7.974 -2.071 -19.020 1.00 96.56 80 THR A CA 1
ATOM 611 C C . THR A 1 80 ? 9.227 -2.944 -19.031 1.00 96.56 80 THR A C 1
ATOM 613 O O . THR A 1 80 ? 9.748 -3.258 -20.096 1.00 96.56 80 THR A O 1
ATOM 616 N N . ALA A 1 81 ? 9.701 -3.363 -17.855 1.00 96.50 81 ALA A N 1
ATOM 617 C CA . ALA A 1 81 ? 10.832 -4.275 -17.710 1.00 96.50 81 ALA A CA 1
ATOM 618 C C . ALA A 1 81 ? 10.447 -5.757 -17.884 1.00 96.50 81 ALA A C 1
ATOM 620 O O . ALA A 1 81 ? 11.329 -6.614 -17.942 1.00 96.50 81 ALA A O 1
ATOM 621 N N . CYS A 1 82 ? 9.152 -6.093 -17.905 1.00 96.94 82 CYS A N 1
ATOM 622 C CA . CYS A 1 82 ? 8.693 -7.476 -17.909 1.00 96.94 82 CYS A CA 1
ATOM 623 C C . CYS A 1 82 ? 8.660 -8.050 -19.338 1.00 96.94 82 CYS A C 1
ATOM 625 O O . CYS A 1 82 ? 7.799 -7.654 -20.122 1.00 96.94 82 CYS A O 1
ATOM 627 N N . PRO A 1 83 ? 9.497 -9.051 -19.676 1.00 95.81 83 PRO A N 1
ATOM 628 C CA . PRO A 1 83 ? 9.455 -9.674 -21.003 1.00 95.81 83 PRO A CA 1
ATOM 629 C C . PRO A 1 83 ? 8.185 -10.508 -21.227 1.00 95.81 83 PRO A C 1
ATOM 631 O O . PRO A 1 83 ? 7.781 -10.721 -22.363 1.00 95.81 83 PRO A O 1
ATOM 634 N N . ALA A 1 84 ? 7.547 -10.969 -20.147 1.00 94.69 84 ALA A N 1
ATOM 635 C CA . ALA A 1 84 ? 6.297 -11.724 -20.195 1.00 94.69 84 ALA A CA 1
ATOM 636 C C . ALA A 1 84 ? 5.048 -10.824 -20.289 1.00 94.69 84 ALA A C 1
ATOM 638 O O . ALA A 1 84 ? 3.936 -11.336 -20.359 1.00 94.69 84 ALA A O 1
ATOM 639 N N . GLY A 1 85 ? 5.207 -9.494 -20.252 1.00 93.88 85 GLY A N 1
ATOM 640 C CA . GLY A 1 85 ? 4.089 -8.557 -20.394 1.00 93.88 85 GLY A CA 1
ATOM 641 C C . GLY A 1 85 ? 3.068 -8.594 -19.252 1.00 93.88 85 GLY A C 1
ATOM 642 O O . GLY A 1 85 ? 1.904 -8.266 -19.461 1.00 93.88 85 GLY A O 1
ATOM 643 N N . VAL A 1 86 ? 3.469 -8.995 -18.040 1.00 95.44 86 VAL A N 1
ATOM 644 C CA . VAL A 1 86 ? 2.550 -9.083 -16.894 1.00 95.44 86 VAL A CA 1
ATOM 645 C C . VAL A 1 86 ? 1.996 -7.699 -16.542 1.00 95.44 86 VAL A C 1
ATOM 647 O O . VAL A 1 86 ? 2.745 -6.790 -16.177 1.00 95.44 86 VAL A O 1
ATOM 650 N N . HIS A 1 87 ? 0.669 -7.557 -16.570 1.00 94.69 87 HIS A N 1
ATOM 651 C CA . HIS A 1 87 ? -0.048 -6.339 -16.176 1.00 94.69 87 HIS A CA 1
ATOM 652 C C . HIS A 1 87 ? -0.104 -6.178 -14.650 1.00 94.69 87 HIS A C 1
ATOM 654 O O . HIS A 1 87 ? -1.154 -6.313 -14.017 1.00 94.69 87 HIS A O 1
ATOM 660 N N . TYR A 1 88 ? 1.050 -5.891 -14.049 1.00 95.88 88 TYR A N 1
ATOM 661 C CA . TYR A 1 88 ? 1.231 -5.831 -12.600 1.00 95.88 88 TYR A CA 1
ATOM 662 C C . TYR A 1 88 ? 0.261 -4.869 -11.893 1.00 95.88 88 TYR A C 1
ATOM 664 O O . TYR A 1 88 ? -0.225 -5.180 -10.810 1.00 95.88 88 TYR A O 1
ATOM 672 N N . GLY A 1 89 ? -0.058 -3.719 -12.491 1.00 95.25 89 GLY A N 1
ATOM 673 C CA . GLY A 1 89 ? -1.010 -2.761 -11.932 1.00 95.25 89 GLY A CA 1
ATOM 674 C C . GLY A 1 89 ? -2.397 -3.364 -11.704 1.00 95.25 89 GLY A C 1
ATOM 675 O O . GLY A 1 89 ? -2.996 -3.108 -10.667 1.00 95.25 89 GLY A O 1
ATOM 676 N N . HIS A 1 90 ? -2.871 -4.223 -12.613 1.00 94.12 90 HIS A N 1
ATOM 677 C CA . HIS A 1 90 ? -4.154 -4.913 -12.450 1.00 94.12 90 HIS A CA 1
ATOM 678 C C . HIS A 1 90 ? -4.121 -5.874 -11.255 1.00 94.12 90 HIS A C 1
ATOM 680 O O . HIS A 1 90 ? -5.015 -5.866 -10.412 1.00 94.12 90 HIS A O 1
ATOM 686 N N . LEU A 1 91 ? -3.038 -6.649 -11.144 1.00 95.44 91 LEU A N 1
ATOM 687 C CA . LEU A 1 91 ? -2.825 -7.578 -10.033 1.00 95.44 91 LEU A CA 1
ATOM 688 C C . LEU A 1 91 ? -2.715 -6.852 -8.686 1.00 95.44 91 LEU A C 1
ATOM 690 O O . LEU A 1 91 ? -3.226 -7.330 -7.676 1.00 95.44 91 LEU A O 1
ATOM 694 N N . LEU A 1 92 ? -2.071 -5.682 -8.666 1.00 96.69 92 LEU A N 1
ATOM 695 C CA . LEU A 1 92 ? -1.952 -4.859 -7.466 1.00 96.69 92 LEU A CA 1
ATOM 696 C C . LEU A 1 92 ? -3.315 -4.359 -6.977 1.00 96.69 92 LEU A C 1
ATOM 698 O O . LEU A 1 92 ? -3.569 -4.385 -5.774 1.00 96.69 92 LEU A O 1
ATOM 702 N N . GLU A 1 93 ? -4.184 -3.914 -7.883 1.00 95.19 93 GLU A N 1
ATOM 703 C CA . GLU A 1 93 ? -5.524 -3.456 -7.511 1.00 95.19 93 GLU A CA 1
ATOM 704 C C . GLU A 1 93 ? -6.400 -4.617 -7.023 1.00 95.19 93 GLU A C 1
ATOM 706 O O . GLU A 1 93 ? -7.033 -4.489 -5.976 1.00 95.19 93 GLU A O 1
ATOM 711 N N . ALA A 1 94 ? -6.342 -5.785 -7.674 1.00 93.50 94 ALA A N 1
ATOM 712 C CA . ALA A 1 94 ? -7.008 -6.998 -7.185 1.00 93.50 94 ALA A CA 1
ATOM 713 C C . ALA A 1 94 ? -6.503 -7.408 -5.784 1.00 93.50 94 ALA A C 1
ATOM 715 O O . ALA A 1 94 ? -7.290 -7.774 -4.903 1.00 93.50 94 ALA A O 1
ATOM 716 N N . ALA A 1 95 ? -5.193 -7.287 -5.538 1.00 93.88 95 ALA A N 1
ATOM 717 C CA . ALA A 1 95 ? -4.599 -7.538 -4.227 1.00 93.88 95 ALA A CA 1
ATOM 718 C C . ALA A 1 95 ? -5.136 -6.572 -3.173 1.00 93.88 95 ALA A C 1
ATOM 720 O O . ALA A 1 95 ? -5.608 -7.015 -2.129 1.00 93.88 95 ALA A O 1
ATOM 721 N N . ARG A 1 96 ? -5.142 -5.268 -3.459 1.00 94.62 96 ARG A N 1
ATOM 722 C CA . ARG A 1 96 ? -5.666 -4.246 -2.543 1.00 94.62 96 ARG A CA 1
ATOM 723 C C . ARG A 1 96 ? -7.154 -4.403 -2.274 1.00 94.62 96 ARG A C 1
ATOM 725 O O . ARG A 1 96 ? -7.575 -4.250 -1.129 1.00 94.62 96 ARG A O 1
ATOM 732 N N . GLN A 1 97 ? -7.942 -4.759 -3.284 1.00 92.38 97 GLN A N 1
ATOM 733 C CA . GLN A 1 97 ? -9.356 -5.069 -3.097 1.00 92.38 97 GLN A CA 1
ATOM 734 C C . GLN A 1 97 ? -9.531 -6.249 -2.133 1.00 92.38 97 GLN A C 1
ATOM 736 O O . GLN A 1 97 ? -10.289 -6.146 -1.169 1.00 92.38 97 GLN A O 1
ATOM 741 N N . THR A 1 98 ? -8.744 -7.311 -2.313 1.00 89.94 98 THR A N 1
ATOM 742 C CA . THR A 1 98 ? -8.738 -8.466 -1.407 1.00 89.94 98 THR A CA 1
ATOM 743 C C . THR A 1 98 ? -8.378 -8.053 0.031 1.00 89.94 98 THR A C 1
ATOM 745 O O . THR A 1 98 ? -9.055 -8.446 0.983 1.00 89.94 98 THR A O 1
ATOM 748 N N . GLN A 1 99 ? -7.368 -7.190 0.220 1.00 90.12 99 GLN A N 1
ATOM 749 C CA . GLN A 1 99 ? -7.026 -6.647 1.545 1.00 90.12 99 GLN A CA 1
ATOM 750 C C . GLN A 1 99 ? -8.194 -5.861 2.160 1.00 90.12 99 GLN A C 1
ATOM 752 O O . GLN A 1 99 ? -8.466 -5.975 3.358 1.00 90.12 99 GLN A O 1
ATOM 757 N N . MET A 1 100 ? -8.895 -5.058 1.353 1.00 86.62 100 MET A N 1
ATOM 758 C CA . MET A 1 100 ? -10.035 -4.255 1.798 1.00 86.62 100 MET A CA 1
ATOM 759 C C . MET A 1 100 ? -11.224 -5.121 2.221 1.00 86.62 100 MET A C 1
ATOM 761 O O . MET A 1 100 ? -11.825 -4.845 3.261 1.00 86.62 100 MET A O 1
ATOM 765 N N . GLU A 1 101 ? -11.543 -6.169 1.463 1.00 85.75 101 GLU A N 1
ATOM 766 C CA . GLU A 1 101 ? -12.612 -7.122 1.780 1.00 85.75 101 GLU A CA 1
ATOM 767 C C . GLU A 1 101 ? -12.333 -7.826 3.113 1.00 85.75 101 GLU A C 1
ATOM 769 O O . GLU A 1 101 ? -13.154 -7.784 4.036 1.00 85.75 101 GLU A O 1
ATOM 774 N N . VAL A 1 102 ? -11.118 -8.351 3.287 1.00 84.50 102 VAL A N 1
ATOM 775 C CA . VAL A 1 102 ? -10.676 -8.976 4.541 1.00 84.50 102 VAL A CA 1
ATOM 776 C C . VAL A 1 102 ? -10.694 -7.981 5.707 1.00 84.50 102 VAL A C 1
ATOM 778 O O . VAL A 1 102 ? -11.154 -8.300 6.809 1.00 84.50 102 VAL A O 1
ATOM 781 N N . ALA A 1 103 ? -10.232 -6.748 5.486 1.00 80.75 103 ALA A N 1
ATOM 782 C CA . ALA A 1 103 ? -10.252 -5.702 6.503 1.00 80.75 103 ALA A CA 1
ATOM 783 C C . ALA A 1 103 ? -11.679 -5.277 6.885 1.00 80.75 103 ALA A C 1
ATOM 785 O O . ALA A 1 103 ? -11.897 -4.853 8.024 1.00 80.75 103 ALA A O 1
ATOM 786 N N . SER A 1 104 ? -12.639 -5.364 5.962 1.00 75.50 104 SER A N 1
ATOM 787 C CA . SER A 1 104 ? -14.048 -5.052 6.216 1.00 75.50 104 SER A CA 1
ATOM 788 C C . SER A 1 104 ? -14.743 -6.115 7.072 1.00 75.50 104 SER A C 1
ATOM 790 O O . SER A 1 104 ? -15.580 -5.762 7.903 1.00 75.50 104 SER A O 1
ATOM 792 N N . ASN A 1 105 ? -14.324 -7.379 6.942 1.00 72.06 105 ASN A N 1
ATOM 793 C CA . ASN A 1 105 ? -14.843 -8.504 7.722 1.00 72.06 105 ASN A CA 1
ATOM 794 C C . ASN A 1 105 ? -14.317 -8.530 9.166 1.00 72.06 105 ASN A C 1
ATOM 796 O O . ASN A 1 105 ? -14.996 -9.021 10.067 1.00 72.06 105 ASN A O 1
ATOM 800 N N . LYS A 1 106 ? -13.132 -7.963 9.431 1.00 70.81 106 LYS A N 1
ATOM 801 C CA . LYS A 1 106 ? -12.655 -7.766 10.811 1.00 70.81 106 LYS A CA 1
ATOM 802 C C . LYS A 1 106 ? -13.517 -6.716 11.519 1.00 70.81 106 LYS A C 1
ATOM 804 O O . LYS A 1 106 ? -13.855 -5.687 10.938 1.00 70.81 106 LYS A O 1
ATOM 809 N N . SER A 1 107 ? -13.843 -6.937 12.798 1.00 61.59 107 SER A N 1
ATOM 810 C CA . SER A 1 107 ? -14.652 -6.008 13.599 1.00 61.59 107 SER A CA 1
ATOM 811 C C . SER A 1 107 ? -14.005 -4.620 13.640 1.00 61.59 107 SER A C 1
ATOM 813 O O . SER A 1 107 ? -13.054 -4.364 14.382 1.00 61.59 107 SER A O 1
ATOM 815 N N . GLN A 1 108 ? -14.503 -3.706 12.812 1.00 67.44 108 GLN A N 1
ATOM 816 C CA . GLN A 1 108 ? -13.975 -2.351 12.741 1.00 67.44 108 GLN A CA 1
ATOM 817 C C . GLN A 1 108 ? -14.357 -1.611 14.026 1.00 67.44 108 GLN A C 1
ATOM 819 O O . GLN A 1 108 ? -15.545 -1.414 14.300 1.00 67.44 108 GLN A O 1
ATOM 824 N N . GLY A 1 109 ? -13.352 -1.204 14.809 1.00 75.62 109 GLY A N 1
ATOM 825 C CA . GLY A 1 109 ? -13.558 -0.388 16.006 1.00 75.62 109 GLY A CA 1
ATOM 826 C C . GLY A 1 109 ? -14.375 0.870 15.692 1.00 75.62 109 GLY A C 1
ATOM 827 O O . GLY A 1 109 ? -14.327 1.391 14.573 1.00 75.62 109 GLY A O 1
ATOM 828 N N . PHE A 1 110 ? -15.120 1.371 16.681 1.00 81.44 110 PHE A N 1
ATOM 829 C CA . PHE A 1 110 ? -16.045 2.504 16.525 1.00 81.44 110 PHE A CA 1
ATOM 830 C C . PHE A 1 110 ? -15.414 3.701 15.788 1.00 81.44 110 PHE A C 1
ATOM 832 O O . PHE A 1 110 ? -16.029 4.271 14.888 1.00 81.44 110 PHE A O 1
ATOM 839 N N . HIS A 1 111 ? -14.145 4.008 16.074 1.00 78.44 111 HIS A N 1
ATOM 840 C CA . HIS A 1 111 ? -13.394 5.078 15.413 1.00 78.44 111 HIS A CA 1
ATOM 841 C C . HIS A 1 111 ? -13.270 4.915 13.891 1.00 78.44 111 HIS A C 1
ATOM 843 O O . HIS A 1 111 ? -13.423 5.897 13.168 1.00 78.44 111 HIS A O 1
ATOM 849 N N . ARG A 1 112 ? -13.032 3.698 13.378 1.00 79.56 112 ARG A N 1
ATOM 850 C CA . ARG A 1 112 ? -12.933 3.453 11.927 1.00 79.56 112 ARG A CA 1
ATOM 851 C C . ARG A 1 112 ? -14.287 3.592 11.238 1.00 79.56 112 ARG A C 1
ATOM 853 O O . ARG A 1 112 ? -14.360 4.194 10.170 1.00 79.56 112 ARG A O 1
ATOM 860 N N . LYS A 1 113 ? -15.366 3.119 11.872 1.00 83.19 113 LYS A N 1
ATOM 861 C CA . LYS A 1 113 ? -16.738 3.329 11.376 1.00 83.19 113 LYS A CA 1
ATOM 862 C C . LYS A 1 113 ? -17.096 4.816 11.348 1.00 83.19 113 LYS A C 1
ATOM 864 O O . LYS A 1 113 ? -17.622 5.295 10.347 1.00 83.19 113 LYS A O 1
ATOM 869 N N . MET A 1 114 ? -16.752 5.553 12.406 1.00 85.88 114 MET A N 1
ATOM 870 C CA . MET A 1 114 ? -16.944 7.003 12.478 1.00 85.88 114 MET A CA 1
ATOM 871 C C . MET A 1 114 ? -16.152 7.730 11.384 1.00 85.88 114 MET A C 1
ATOM 873 O O . MET A 1 114 ? -16.709 8.588 10.704 1.00 85.88 114 MET A O 1
ATOM 877 N N . LEU A 1 115 ? -14.885 7.359 11.162 1.00 85.25 115 LEU A N 1
ATOM 878 C CA . LEU A 1 115 ? -14.054 7.927 10.100 1.00 85.25 115 LEU A CA 1
ATOM 879 C C . LEU A 1 115 ? -14.621 7.621 8.710 1.00 85.25 115 LEU A C 1
ATOM 881 O O . LEU A 1 115 ? -14.753 8.531 7.900 1.00 85.25 115 LEU A O 1
ATOM 885 N N . GLY A 1 116 ? -15.013 6.374 8.440 1.00 83.69 116 GLY A N 1
ATOM 886 C CA . GLY A 1 116 ? -15.647 5.998 7.175 1.00 83.69 116 GLY A CA 1
ATOM 887 C C . GLY A 1 116 ? -16.952 6.760 6.929 1.00 83.69 116 GLY A C 1
ATOM 888 O O . GLY A 1 116 ? -17.215 7.210 5.814 1.00 83.69 116 GLY A O 1
ATOM 889 N N . LEU A 1 117 ? -17.746 6.984 7.980 1.00 86.00 117 LEU A N 1
ATOM 890 C CA . LEU A 1 117 ? -18.964 7.786 7.909 1.00 86.00 117 LEU A CA 1
ATOM 891 C C . LEU A 1 117 ? -18.660 9.272 7.676 1.00 86.00 117 LEU A C 1
ATOM 893 O O . LEU A 1 117 ? -19.333 9.902 6.863 1.00 86.00 117 LEU A O 1
ATOM 897 N N . ALA A 1 118 ? -17.625 9.823 8.313 1.00 87.00 118 ALA A N 1
ATOM 898 C CA . ALA A 1 118 ? -17.160 11.183 8.061 1.00 87.00 118 ALA A CA 1
ATOM 899 C C . ALA A 1 118 ? -16.662 11.349 6.613 1.00 87.00 118 ALA A C 1
ATOM 901 O O . ALA A 1 118 ? -17.081 12.273 5.915 1.00 87.00 118 ALA A O 1
ATOM 902 N N . LEU A 1 119 ? -15.850 10.417 6.113 1.00 85.69 119 LEU A N 1
ATOM 903 C CA . LEU A 1 119 ? -15.349 10.436 4.737 1.00 85.69 119 LEU A CA 1
ATOM 904 C C . LEU A 1 119 ? -16.469 10.290 3.698 1.00 85.69 119 LEU A C 1
ATOM 906 O O . LEU A 1 119 ? -16.388 10.907 2.645 1.00 85.69 119 LEU A O 1
ATOM 910 N N . ARG A 1 120 ? -17.538 9.535 3.985 1.00 85.12 120 ARG A N 1
ATOM 911 C CA . ARG A 1 120 ? -18.683 9.372 3.068 1.00 85.12 120 ARG A CA 1
ATOM 912 C C . ARG A 1 120 ? -19.729 10.487 3.163 1.00 85.12 120 ARG A C 1
ATOM 914 O O . ARG A 1 120 ? -20.321 10.846 2.152 1.00 85.12 120 ARG A O 1
ATOM 921 N N . LYS A 1 121 ? -20.005 11.026 4.357 1.00 86.69 121 LYS A N 1
ATOM 922 C CA . LYS A 1 121 ? -21.101 11.995 4.575 1.00 86.69 121 LYS A CA 1
ATOM 923 C C . LYS A 1 121 ? -20.654 13.444 4.746 1.00 86.69 121 LYS A C 1
ATOM 925 O O . LYS A 1 121 ? -21.484 14.329 4.542 1.00 86.69 121 LYS A O 1
ATOM 930 N N . VAL A 1 122 ? -19.406 13.698 5.140 1.00 85.94 122 VAL A N 1
ATOM 931 C CA . VAL A 1 122 ? -18.884 15.053 5.400 1.00 85.94 122 VAL A CA 1
ATOM 932 C C . VAL A 1 122 ? -17.969 15.511 4.269 1.00 85.94 122 VAL A C 1
ATOM 934 O O . VAL A 1 122 ? -18.155 16.613 3.768 1.00 85.94 122 VAL A O 1
ATOM 937 N N . PHE A 1 123 ? -17.022 14.676 3.833 1.00 84.19 123 PHE A N 1
ATOM 938 C CA . PHE A 1 123 ? -16.026 15.062 2.822 1.00 84.19 123 PHE A CA 1
ATOM 939 C C . PHE A 1 123 ? -16.603 15.389 1.425 1.00 84.19 123 PHE A C 1
ATOM 941 O O . PHE A 1 123 ? -16.166 16.382 0.845 1.00 84.19 123 PHE A O 1
ATOM 948 N N . PRO A 1 124 ? -17.601 14.656 0.883 1.00 83.75 124 PRO A N 1
ATOM 949 C CA . PRO A 1 124 ? -18.123 14.915 -0.464 1.00 83.75 124 PRO A CA 1
ATOM 950 C C . PRO A 1 124 ? -19.063 16.125 -0.539 1.00 83.75 124 PRO A C 1
ATOM 952 O O . PRO A 1 124 ? -19.362 16.605 -1.627 1.00 83.75 124 PRO A O 1
ATOM 955 N N . PHE A 1 125 ? -19.549 16.619 0.606 1.00 82.44 125 PHE A N 1
ATOM 956 C CA . PHE A 1 125 ? -20.563 17.670 0.672 1.00 82.44 125 PHE A CA 1
ATOM 957 C C . PHE A 1 125 ? -19.942 18.986 1.176 1.00 82.44 125 PHE A C 1
ATOM 959 O O . PHE A 1 125 ? -19.668 19.114 2.375 1.00 82.44 125 PHE A O 1
ATOM 966 N N . PRO A 1 126 ? -19.746 19.995 0.304 1.00 75.62 126 PRO A N 1
ATOM 967 C CA . PRO A 1 126 ? -18.977 21.199 0.634 1.00 75.62 126 PRO A CA 1
ATOM 968 C C . PRO A 1 126 ? -19.603 22.048 1.752 1.00 75.62 126 PRO A C 1
ATOM 970 O O . PRO A 1 126 ? -18.883 22.693 2.515 1.00 75.62 126 PRO A O 1
ATOM 973 N N . GLU A 1 127 ? -20.930 22.036 1.894 1.00 80.88 127 GLU A N 1
ATOM 974 C CA . GLU A 1 127 ? -21.629 22.772 2.955 1.00 80.88 127 GLU A CA 1
ATOM 975 C C . GLU A 1 127 ? -21.371 22.177 4.342 1.00 80.88 127 GLU A C 1
ATOM 977 O O . GLU A 1 127 ? -20.988 22.896 5.267 1.00 80.88 127 GLU A O 1
ATOM 982 N N . ARG A 1 128 ? -21.489 20.848 4.470 1.00 84.62 128 ARG A N 1
ATOM 983 C CA . ARG A 1 128 ? -21.213 20.120 5.721 1.00 84.62 128 ARG A CA 1
ATOM 984 C C . ARG A 1 128 ? -19.760 20.284 6.136 1.00 84.62 128 ARG A C 1
ATOM 986 O O . ARG A 1 128 ? -19.470 20.552 7.300 1.00 84.62 128 ARG A O 1
ATOM 993 N N . LEU A 1 129 ? -18.855 20.185 5.167 1.00 80.88 129 LEU A N 1
ATOM 994 C CA . LEU A 1 129 ? -17.434 20.406 5.383 1.00 80.88 129 LEU A CA 1
ATOM 995 C C . LEU A 1 129 ? -17.153 21.838 5.878 1.00 80.88 129 LEU A C 1
ATOM 997 O O . LEU A 1 129 ? -16.340 22.034 6.778 1.00 80.88 129 LEU A O 1
ATOM 1001 N N . GLY A 1 130 ? -17.874 22.838 5.357 1.00 78.38 130 GLY A N 1
ATOM 1002 C CA . GLY A 1 130 ? -17.793 24.227 5.815 1.00 78.38 130 GLY A CA 1
ATOM 1003 C C . GLY A 1 130 ? -18.217 24.428 7.275 1.00 78.38 130 GLY A C 1
ATOM 1004 O O . GLY A 1 130 ? -17.553 25.168 8.005 1.00 78.38 130 GLY A O 1
ATOM 1005 N N . ILE A 1 131 ? -19.273 23.745 7.723 1.00 84.62 131 ILE A N 1
ATOM 1006 C CA . ILE A 1 131 ? -19.724 23.770 9.126 1.00 84.62 131 ILE A CA 1
ATOM 1007 C C . ILE A 1 131 ? -18.649 23.159 10.032 1.00 84.62 131 ILE A C 1
ATOM 1009 O O . ILE A 1 131 ? -18.252 23.773 11.024 1.00 84.62 131 ILE A O 1
ATOM 1013 N N . VAL A 1 132 ? -18.110 21.998 9.647 1.00 86.38 132 VAL A N 1
ATOM 1014 C CA . VAL A 1 132 ? -17.037 21.322 10.392 1.00 86.38 132 VAL A CA 1
ATOM 1015 C C . VAL A 1 132 ? -15.791 22.201 10.490 1.00 86.38 132 VAL A C 1
ATOM 1017 O O . VAL A 1 132 ? -15.254 22.380 11.581 1.00 86.38 132 VAL A O 1
ATOM 1020 N N . PHE A 1 133 ? -15.357 22.828 9.395 1.00 83.12 133 PHE A N 1
ATOM 1021 C CA . PHE A 1 133 ? -14.225 23.757 9.433 1.00 83.12 133 PHE A CA 1
ATOM 1022 C C . PHE A 1 133 ? -14.494 25.007 10.279 1.00 83.12 133 PHE A C 1
ATOM 1024 O O . PHE A 1 133 ? -13.577 25.503 10.933 1.00 83.12 133 PHE A O 1
ATOM 1031 N N . THR A 1 134 ? -15.731 25.508 10.313 1.00 81.81 134 THR A N 1
ATOM 1032 C CA . THR A 1 134 ? -16.110 26.643 11.173 1.00 81.81 134 THR A CA 1
ATOM 1033 C C . THR A 1 134 ? -16.023 26.265 12.650 1.00 81.81 134 THR A C 1
ATOM 1035 O O . THR A 1 134 ? -15.446 27.010 13.443 1.00 81.81 134 THR A O 1
ATOM 1038 N N . PHE A 1 135 ? -16.496 25.072 13.010 1.00 86.62 135 PHE A N 1
ATOM 1039 C CA . PHE A 1 135 ? -16.334 24.523 14.354 1.00 86.62 135 PHE A CA 1
ATOM 1040 C C . PHE A 1 135 ? -14.853 24.336 14.714 1.00 86.62 135 PHE A C 1
ATOM 1042 O O . PHE A 1 135 ? -14.397 24.811 15.751 1.00 86.62 135 PHE A O 1
ATOM 1049 N N . LEU A 1 136 ? -14.058 23.740 13.820 1.00 85.44 136 LEU A N 1
ATOM 1050 C CA . LEU A 1 136 ? -12.613 23.580 14.013 1.00 85.44 136 LEU A CA 1
ATOM 1051 C C . LEU A 1 136 ? -11.891 24.928 14.166 1.00 85.44 136 LEU A C 1
ATOM 1053 O O . LEU A 1 136 ? -10.973 25.053 14.977 1.00 85.44 136 LEU A O 1
ATOM 1057 N N . LYS A 1 137 ? -12.322 25.966 13.436 1.00 81.88 137 LYS A N 1
ATOM 1058 C CA . LYS A 1 137 ? -11.821 27.338 13.592 1.00 81.88 137 LYS A CA 1
ATOM 1059 C C . LYS A 1 137 ? -12.142 27.884 14.984 1.00 81.88 137 LYS A C 1
ATOM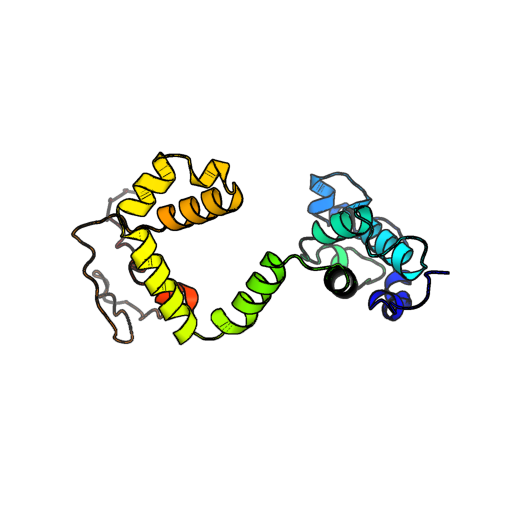 1061 O O . LYS A 1 137 ? -11.255 28.485 15.587 1.00 81.88 137 LYS A O 1
ATOM 1066 N N . PHE A 1 138 ? -13.353 27.651 15.494 1.00 83.88 138 PHE A N 1
ATOM 1067 C CA . PHE A 1 138 ? -13.752 28.056 16.844 1.00 83.88 138 PHE A CA 1
ATOM 1068 C C . PHE A 1 138 ? -12.899 27.367 17.919 1.00 83.88 138 PHE A C 1
ATOM 1070 O O . PHE A 1 138 ? -12.284 28.043 18.748 1.00 83.88 138 PHE A O 1
ATOM 1077 N N . VAL A 1 139 ? -12.762 26.038 17.833 1.00 85.38 139 VAL A N 1
ATOM 1078 C CA . VAL A 1 139 ? -11.896 25.222 18.703 1.00 85.38 139 VAL A CA 1
ATOM 1079 C C . VAL A 1 139 ? -10.458 25.759 18.696 1.00 85.38 139 VAL A C 1
ATOM 1081 O O . VAL A 1 139 ? -9.849 25.958 19.746 1.00 85.38 139 VAL A O 1
ATOM 1084 N N . ARG A 1 140 ? -9.927 26.097 17.519 1.00 80.56 140 ARG A N 1
ATOM 1085 C CA . ARG A 1 140 ? -8.588 26.681 17.356 1.00 80.56 140 ARG A CA 1
ATOM 1086 C C . ARG A 1 140 ? -8.440 28.102 17.913 1.00 80.56 140 ARG A C 1
ATOM 1088 O O . ARG A 1 140 ? -7.342 28.493 18.318 1.00 80.56 140 ARG A O 1
ATOM 1095 N N . SER A 1 141 ? -9.496 28.912 17.867 1.00 79.38 141 SER A N 1
ATOM 1096 C CA . SER A 1 141 ? -9.469 30.290 18.375 1.00 79.38 141 SER A CA 1
ATOM 1097 C C . SER A 1 141 ? -9.620 30.380 19.891 1.00 79.38 141 SER A C 1
ATOM 1099 O O . SER A 1 141 ? -9.169 31.364 20.474 1.00 79.38 141 SER A O 1
ATOM 1101 N N . ASN A 1 142 ? -10.201 29.359 20.524 1.00 84.56 142 ASN A N 1
ATOM 1102 C CA . ASN A 1 142 ? -10.478 29.362 21.952 1.00 84.56 142 ASN A CA 1
ATOM 1103 C C . ASN A 1 142 ? -9.174 29.212 22.775 1.00 84.56 142 ASN A C 1
ATOM 1105 O O . ASN A 1 142 ? -8.458 28.230 22.584 1.00 84.56 142 ASN A O 1
ATOM 1109 N N . PRO A 1 143 ? -8.829 30.138 23.694 1.00 81.06 143 PRO A N 1
ATOM 1110 C CA . PRO A 1 143 ? -7.627 30.028 24.535 1.00 81.06 143 PRO A CA 1
ATOM 1111 C C . PRO A 1 143 ? -7.613 28.777 25.424 1.00 81.06 143 PRO A C 1
ATOM 1113 O O . PRO A 1 143 ? -6.536 28.273 25.748 1.00 81.06 143 PRO A O 1
ATOM 1116 N N . LEU A 1 144 ? -8.789 28.230 25.750 1.00 82.62 144 LEU A N 1
ATOM 1117 C CA . LEU A 1 144 ? -8.928 26.999 26.528 1.00 82.62 144 LEU A CA 1
ATOM 1118 C C . LEU A 1 144 ? -8.237 25.805 25.861 1.00 82.62 144 LEU A C 1
ATOM 1120 O O . LEU A 1 144 ? -7.613 25.006 26.546 1.00 82.62 144 LEU A O 1
ATOM 1124 N N . THR A 1 145 ? -8.258 25.690 24.531 1.00 81.19 145 THR A N 1
ATOM 1125 C CA . THR A 1 145 ? -7.619 24.544 23.860 1.00 81.19 145 THR A CA 1
ATOM 1126 C C . THR A 1 145 ? -6.100 24.564 23.981 1.00 81.19 145 THR A C 1
ATOM 1128 O O . THR A 1 145 ? -5.480 23.507 24.088 1.00 81.19 145 THR A O 1
ATOM 1131 N N . ARG A 1 146 ? -5.493 25.756 24.045 1.00 78.94 146 ARG A N 1
ATOM 1132 C CA . ARG A 1 146 ? -4.059 25.926 24.309 1.00 78.94 146 ARG A CA 1
ATOM 1133 C C . ARG A 1 146 ? -3.712 25.513 25.738 1.00 78.94 146 ARG A C 1
ATOM 1135 O O . ARG A 1 146 ? -2.708 24.835 25.928 1.00 78.94 146 ARG A O 1
ATOM 1142 N N . TRP A 1 147 ? -4.556 25.875 26.703 1.00 82.06 147 TRP A N 1
ATOM 1143 C CA . TRP A 1 147 ? -4.388 25.460 28.095 1.00 82.06 147 TRP A CA 1
ATOM 1144 C C . TRP A 1 147 ? -4.511 23.939 28.255 1.00 82.06 147 TRP A C 1
ATOM 1146 O O . TRP A 1 147 ? -3.675 23.307 28.898 1.00 82.06 147 TRP A O 1
ATOM 1156 N N . VAL A 1 148 ? -5.498 23.330 27.593 1.00 82.94 148 VAL A N 1
ATOM 1157 C CA . VAL A 1 148 ? -5.699 21.877 27.621 1.00 82.94 148 VAL A CA 1
ATOM 1158 C C . VAL A 1 148 ? -4.499 21.131 27.010 1.00 82.94 148 VAL A C 1
ATOM 1160 O O . VAL A 1 148 ? -4.043 20.153 27.601 1.00 82.94 148 VAL A O 1
ATOM 1163 N N . LEU A 1 149 ? -3.921 21.616 25.905 1.00 80.56 149 LEU A N 1
ATOM 1164 C CA . LEU A 1 149 ? -2.660 21.089 25.353 1.00 80.56 149 LEU A CA 1
ATOM 1165 C C . LEU A 1 149 ? -1.483 21.253 26.330 1.00 80.56 149 LEU A C 1
ATOM 1167 O O . LEU A 1 149 ? -0.749 20.297 26.566 1.00 80.56 149 LEU A O 1
ATOM 1171 N N . SER A 1 150 ? -1.315 22.435 26.940 1.00 78.38 150 SER A N 1
ATOM 1172 C CA . SER A 1 150 ? -0.214 22.681 27.887 1.00 78.38 150 SER A CA 1
ATOM 1173 C C . SER A 1 150 ? -0.345 21.896 29.193 1.00 78.38 150 SER A C 1
ATOM 1175 O O . SER A 1 150 ? 0.661 21.574 29.814 1.00 78.38 150 SER A O 1
ATOM 1177 N N . SER A 1 151 ? -1.572 21.555 29.600 1.00 81.94 151 SER A N 1
ATOM 1178 C CA . SER A 1 151 ? -1.839 20.767 30.810 1.00 81.94 151 SER A CA 1
ATOM 1179 C C . SER A 1 151 ? -1.405 19.300 30.687 1.00 81.94 151 SER A C 1
ATOM 1181 O O . SER A 1 151 ? -1.338 18.587 31.686 1.00 81.94 151 SER A O 1
ATOM 1183 N N . GLY A 1 152 ? -1.151 18.810 29.465 1.00 80.00 152 GLY A N 1
ATOM 1184 C CA . GLY A 1 152 ? -0.793 17.412 29.208 1.00 80.00 152 GLY A CA 1
ATOM 1185 C C . GLY A 1 152 ? -1.896 16.398 29.546 1.00 80.00 152 GLY A C 1
ATOM 1186 O O . GLY A 1 152 ? -1.653 15.191 29.482 1.00 80.00 152 GLY A O 1
ATOM 1187 N N . LEU A 1 153 ? -3.105 16.861 29.889 1.00 84.00 153 LEU A N 1
ATOM 1188 C CA . LEU A 1 153 ? -4.230 16.019 30.294 1.00 84.00 153 LEU A CA 1
ATOM 1189 C C . LEU A 1 153 ? -4.749 15.165 29.128 1.00 84.00 153 LEU A C 1
ATOM 1191 O O . LEU A 1 153 ? -5.002 13.973 29.297 1.00 84.00 153 LEU A O 1
ATOM 1195 N N . ILE A 1 154 ? -4.813 15.736 27.919 1.00 80.94 154 ILE A N 1
ATOM 1196 C CA . ILE A 1 154 ? -5.200 14.998 26.704 1.00 80.94 154 ILE A CA 1
ATOM 1197 C C . ILE A 1 154 ? -4.198 13.886 26.390 1.00 80.94 154 ILE A C 1
ATOM 1199 O O . ILE A 1 154 ? -4.613 12.785 26.035 1.00 80.94 154 ILE A O 1
ATOM 1203 N N . ARG A 1 155 ? -2.895 14.120 26.591 1.00 80.38 155 ARG A N 1
ATOM 1204 C CA . ARG A 1 155 ? -1.849 13.111 26.360 1.00 80.38 155 ARG A CA 1
ATOM 1205 C C . ARG A 1 155 ? -2.024 11.866 27.237 1.00 80.38 155 ARG A C 1
ATOM 1207 O O . ARG A 1 155 ? -1.648 10.777 26.809 1.00 80.38 155 ARG A O 1
ATOM 1214 N N . LYS A 1 156 ? -2.605 12.017 28.437 1.00 82.69 156 LYS A N 1
ATOM 1215 C CA . LYS A 1 156 ? -2.956 10.895 29.327 1.00 82.69 156 LYS A CA 1
ATOM 1216 C C . LYS A 1 156 ? -4.223 10.157 28.883 1.00 82.69 156 LYS A C 1
ATOM 1218 O O . LYS A 1 156 ? -4.305 8.955 29.096 1.00 82.69 156 LYS A O 1
ATOM 1223 N N . ILE A 1 157 ? -5.179 10.852 28.264 1.00 85.69 157 ILE A N 1
ATOM 1224 C CA . ILE A 1 157 ? -6.450 10.268 27.806 1.00 85.69 157 ILE A CA 1
ATOM 1225 C C . ILE A 1 157 ? -6.308 9.560 26.451 1.00 85.69 157 ILE A C 1
ATOM 1227 O O . ILE A 1 157 ? -6.838 8.472 26.258 1.00 85.69 157 ILE A O 1
ATOM 1231 N N . SER A 1 158 ? -5.592 10.164 25.499 1.00 82.56 158 SER A N 1
ATOM 1232 C CA . SER A 1 158 ? -5.335 9.594 24.177 1.00 82.56 158 SER A CA 1
ATOM 1233 C C . SER A 1 158 ? -4.189 10.326 23.481 1.00 82.56 158 SER A C 1
ATOM 1235 O O . SER A 1 158 ? -4.281 11.514 23.162 1.00 82.56 158 SER A O 1
ATOM 1237 N N . ARG A 1 159 ? -3.125 9.583 23.147 1.00 82.19 159 ARG A N 1
ATOM 1238 C CA . ARG A 1 159 ? -2.008 10.090 22.326 1.00 82.19 159 ARG A CA 1
ATOM 1239 C C . ARG A 1 159 ? -2.469 10.553 20.940 1.00 82.19 159 ARG A C 1
ATOM 1241 O O . ARG A 1 159 ? -1.916 11.495 20.387 1.00 82.19 159 ARG A O 1
ATOM 1248 N N . GLN A 1 160 ? -3.494 9.905 20.388 1.00 82.88 160 GLN A N 1
ATOM 1249 C CA . GLN A 1 160 ? -4.034 10.232 19.067 1.00 82.88 160 GLN A CA 1
ATOM 1250 C C . GLN A 1 160 ? -4.787 11.568 19.086 1.00 82.88 160 GLN A C 1
ATOM 1252 O O . GLN A 1 160 ? -4.663 12.352 18.148 1.00 82.88 160 GLN A O 1
ATOM 1257 N N . ALA A 1 161 ? -5.529 11.853 20.162 1.00 83.88 161 ALA A N 1
ATOM 1258 C CA . ALA A 1 161 ? -6.230 13.126 20.324 1.00 83.88 161 ALA A CA 1
ATOM 1259 C C . ALA A 1 161 ? -5.253 14.300 20.507 1.00 83.88 161 ALA A C 1
ATOM 1261 O O . ALA A 1 161 ? -5.468 15.365 19.933 1.00 83.88 161 ALA A O 1
ATOM 1262 N N . ASP A 1 162 ? -4.160 14.089 21.246 1.00 83.44 162 ASP A N 1
ATOM 1263 C CA . ASP A 1 162 ? -3.085 15.076 21.421 1.00 83.44 162 ASP A CA 1
ATOM 1264 C C . ASP A 1 162 ? -2.410 15.422 20.083 1.00 83.44 162 ASP A C 1
ATOM 1266 O O . ASP A 1 162 ? -2.291 16.591 19.703 1.00 83.44 162 ASP A O 1
ATOM 1270 N N . PHE A 1 163 ? -2.060 14.393 19.302 1.00 85.75 163 PHE A N 1
ATOM 1271 C CA . PHE A 1 163 ? -1.501 14.566 17.963 1.00 85.75 163 PHE A CA 1
ATOM 1272 C C . PHE A 1 163 ? -2.473 15.286 17.014 1.00 85.75 163 PHE A C 1
ATOM 1274 O O . PHE A 1 163 ? -2.095 16.238 16.336 1.00 85.75 163 PHE A O 1
ATOM 1281 N N . ALA A 1 164 ? -3.751 14.898 16.996 1.00 85.75 164 ALA A N 1
ATOM 1282 C CA . ALA A 1 164 ? -4.749 15.549 16.149 1.00 85.75 164 ALA A CA 1
ATOM 1283 C C . ALA A 1 164 ? -4.960 17.027 16.526 1.00 85.75 164 ALA A C 1
ATOM 1285 O O . ALA A 1 164 ? -5.068 17.887 15.649 1.00 85.75 164 ALA A O 1
ATOM 1286 N N . LEU A 1 165 ? -4.996 17.340 17.824 1.00 84.25 165 LEU A N 1
ATOM 1287 C CA . LEU A 1 165 ? -5.189 18.705 18.303 1.00 84.25 165 LEU A CA 1
ATOM 1288 C C . LEU A 1 165 ? -3.948 19.576 18.060 1.00 84.25 165 LEU A C 1
ATOM 1290 O O . LEU A 1 165 ? -4.092 20.731 17.663 1.00 84.25 165 LEU A O 1
ATOM 1294 N N . SER A 1 166 ? -2.739 19.036 18.230 1.00 84.62 166 SER A N 1
ATOM 1295 C CA . SER A 1 166 ? -1.500 19.746 17.882 1.00 84.62 166 SER A CA 1
ATOM 1296 C C . SER A 1 166 ? -1.416 20.046 16.380 1.00 84.62 166 SER A C 1
ATOM 1298 O O . SER A 1 166 ? -1.151 21.192 16.013 1.00 84.62 166 SER A O 1
ATOM 1300 N N . LEU A 1 167 ? -1.763 19.083 15.515 1.00 86.81 167 LEU A N 1
ATOM 1301 C CA . LEU A 1 167 ? -1.878 19.286 14.066 1.00 86.81 167 LEU A CA 1
ATOM 1302 C C . LEU A 1 167 ? -2.937 20.345 13.715 1.00 86.81 167 LEU A C 1
ATOM 1304 O O . LEU A 1 167 ? -2.749 21.157 12.815 1.00 86.81 167 LEU A O 1
ATOM 1308 N N . LEU A 1 168 ? -4.055 20.390 14.444 1.00 84.06 168 LEU A N 1
ATOM 1309 C CA . LEU A 1 168 ? -5.052 21.441 14.253 1.00 84.06 168 LEU A CA 1
ATOM 1310 C C . LEU A 1 168 ? -4.493 22.822 14.632 1.00 84.06 168 LEU A C 1
ATOM 1312 O O . LEU A 1 168 ? -4.752 23.804 13.934 1.00 84.06 168 LEU A O 1
ATOM 1316 N N . MET A 1 169 ? -3.714 22.926 15.710 1.00 80.38 169 MET A N 1
ATOM 1317 C CA . MET A 1 169 ? -3.153 24.205 16.160 1.00 80.38 169 MET A CA 1
ATOM 1318 C C . MET A 1 169 ? -2.066 24.755 15.233 1.00 80.38 169 MET A C 1
ATOM 1320 O O . MET A 1 169 ? -1.959 25.979 15.123 1.00 80.38 169 MET A O 1
ATOM 1324 N N . THR A 1 170 ? -1.313 23.911 14.516 1.00 80.94 170 THR A N 1
ATOM 1325 C CA . THR A 1 170 ? -0.333 24.386 13.517 1.00 80.94 170 THR A CA 1
ATOM 1326 C C . THR A 1 170 ? -1.000 25.095 12.334 1.00 80.94 170 THR A C 1
ATOM 1328 O O . THR A 1 170 ? -0.381 25.952 11.711 1.00 80.94 170 THR A O 1
ATOM 1331 N N . THR A 1 171 ? -2.293 24.849 12.083 1.00 74.69 171 THR A N 1
ATOM 1332 C CA . THR A 1 171 ? -3.084 25.573 11.065 1.00 74.69 171 THR A CA 1
ATOM 1333 C C . THR A 1 171 ? -3.579 26.957 11.517 1.00 74.69 171 THR A C 1
ATOM 1335 O O . THR A 1 171 ? -4.344 27.618 10.804 1.00 74.69 171 THR A O 1
ATOM 1338 N N . ARG A 1 172 ? -3.205 27.427 12.718 1.00 71.25 172 ARG A N 1
ATOM 1339 C CA . ARG A 1 172 ? -3.615 28.750 13.216 1.00 71.25 172 ARG A CA 1
ATOM 1340 C C . ARG A 1 172 ? -2.949 29.838 12.371 1.00 71.25 172 ARG A C 1
ATOM 1342 O O . ARG A 1 172 ? -1.724 29.882 12.316 1.00 71.25 172 ARG A O 1
ATOM 1349 N N . PRO A 1 173 ? -3.729 30.747 11.753 1.00 63.47 173 PRO A N 1
ATOM 1350 C CA . PRO A 1 173 ? -3.162 31.846 11.008 1.00 63.47 173 PRO A CA 1
ATOM 1351 C C . PRO A 1 173 ? -2.355 32.689 11.986 1.00 63.47 173 PRO A C 1
ATOM 1353 O O . PRO A 1 173 ? -2.844 33.068 13.057 1.00 63.47 173 PRO A O 1
ATOM 1356 N N . LYS A 1 174 ? -1.105 32.964 11.625 1.00 58.78 174 LYS A N 1
ATOM 1357 C CA . LYS A 1 174 ? -0.317 33.984 12.303 1.00 58.78 174 LYS A CA 1
ATOM 1358 C C . LYS A 1 174 ? -1.037 35.309 12.050 1.00 58.78 174 LYS A C 1
ATOM 1360 O O . LYS A 1 174 ? -1.292 35.644 10.894 1.00 58.78 174 LYS A O 1
ATOM 1365 N N . ASN A 1 175 ? -1.442 36.002 13.116 1.00 51.22 175 ASN A N 1
ATOM 1366 C CA . ASN A 1 175 ? -2.084 37.314 13.027 1.00 51.22 175 ASN A CA 1
ATOM 1367 C C . ASN A 1 175 ? -1.065 38.296 12.433 1.00 51.22 175 ASN A C 1
ATOM 1369 O O . ASN A 1 175 ? -0.302 38.928 13.154 1.00 51.22 175 ASN A O 1
ATOM 1373 N N . ASN A 1 176 ? -1.014 38.370 11.107 1.00 49.34 176 ASN A N 1
ATOM 1374 C CA . ASN A 1 176 ? -0.273 39.394 10.401 1.00 49.34 176 ASN A CA 1
ATOM 1375 C C . ASN A 1 176 ? -1.275 40.519 10.108 1.00 49.34 176 ASN A C 1
ATOM 1377 O O . ASN A 1 176 ? -2.225 40.280 9.357 1.00 49.34 176 ASN A O 1
ATOM 1381 N N . PRO A 1 177 ? -1.086 41.733 10.652 1.00 46.50 177 PRO A N 1
ATOM 1382 C CA . PRO A 1 177 ? -2.029 42.849 10.500 1.00 46.50 177 PRO A CA 1
ATOM 1383 C C . PRO A 1 177 ? -2.245 43.311 9.041 1.00 46.50 177 PRO A C 1
ATOM 1385 O O . PRO A 1 177 ? -3.107 44.138 8.781 1.00 46.50 177 PRO A O 1
ATOM 1388 N N . HIS A 1 178 ? -1.518 42.742 8.072 1.00 44.59 178 HIS A N 1
ATOM 1389 C CA . HIS A 1 178 ? -1.648 43.002 6.632 1.00 44.59 178 HIS A CA 1
ATOM 1390 C C . HIS A 1 178 ? -2.577 42.035 5.858 1.00 44.59 178 HIS A C 1
ATOM 1392 O O . HIS A 1 178 ? -2.690 42.141 4.629 1.00 44.59 178 HIS A O 1
ATOM 1398 N N . LEU A 1 179 ? -3.231 41.081 6.532 1.00 46.75 179 LEU A N 1
ATOM 1399 C CA . LEU A 1 179 ? -4.149 40.113 5.912 1.00 46.75 179 LEU A CA 1
ATOM 1400 C C . LEU A 1 179 ? -5.612 40.479 6.201 1.00 46.75 179 LEU A C 1
ATOM 1402 O O . LEU A 1 179 ? -6.238 39.946 7.115 1.00 46.75 179 LEU A O 1
ATOM 1406 N N . THR A 1 180 ? -6.169 41.395 5.408 1.00 37.16 180 THR A N 1
ATOM 1407 C CA . THR A 1 180 ? -7.603 41.709 5.409 1.00 37.16 180 THR A CA 1
ATOM 1408 C C . THR A 1 180 ? -8.423 40.598 4.745 1.00 37.16 180 THR A C 1
ATOM 1410 O O . THR A 1 180 ? -8.101 40.098 3.667 1.00 37.16 180 THR A O 1
ATOM 1413 N N . PHE A 1 181 ? -9.494 40.202 5.432 1.00 38.34 181 PHE A N 1
ATOM 1414 C CA . PHE A 1 181 ? -10.425 39.135 5.076 1.00 38.34 181 PHE A CA 1
ATOM 1415 C C . PHE A 1 181 ? -11.453 39.642 4.053 1.00 38.34 181 PHE A C 1
ATOM 1417 O O . PHE A 1 181 ? -12.362 40.383 4.417 1.00 38.34 181 PHE A O 1
ATOM 1424 N N . HIS A 1 182 ? -11.346 39.230 2.788 1.00 40.69 182 HIS A N 1
ATOM 1425 C CA . HIS A 1 182 ? -12.422 39.439 1.814 1.00 40.69 182 HIS A CA 1
ATOM 1426 C C . HIS A 1 182 ? -13.344 38.219 1.799 1.00 40.69 182 HIS A C 1
ATOM 1428 O O . HIS A 1 182 ? -13.018 37.156 1.269 1.00 40.69 182 HIS A O 1
ATOM 1434 N N . ARG A 1 183 ? -14.506 38.378 2.437 1.00 36.78 183 ARG A N 1
ATOM 1435 C CA . ARG A 1 183 ? -15.604 37.415 2.408 1.00 36.78 183 ARG A CA 1
ATOM 1436 C C . ARG A 1 183 ? -16.255 37.470 1.031 1.00 36.78 183 ARG A C 1
ATOM 1438 O O . ARG A 1 183 ? -16.865 38.474 0.702 1.00 36.78 183 ARG A O 1
ATOM 1445 N N . GLY A 1 184 ? -16.131 36.376 0.286 1.00 40.84 184 GLY A N 1
ATOM 1446 C CA . GLY A 1 184 ? -17.009 36.016 -0.824 1.00 40.84 184 GLY A CA 1
ATOM 1447 C C . GLY A 1 184 ? -17.140 37.060 -1.928 1.00 40.84 184 GLY A C 1
ATOM 1448 O O . GLY A 1 184 ? -18.000 37.928 -1.858 1.00 40.84 184 GLY A O 1
ATOM 1449 N N . GLN A 1 185 ? -16.366 36.883 -2.992 1.00 38.22 185 GLN A N 1
ATOM 1450 C CA . GLN A 1 185 ? -16.856 37.015 -4.360 1.00 38.22 185 GLN A CA 1
ATOM 1451 C C . GLN A 1 185 ? -15.838 36.370 -5.299 1.00 38.22 185 GLN A C 1
ATOM 1453 O O . GLN A 1 185 ? -14.632 36.398 -5.054 1.00 38.22 185 GLN A O 1
ATOM 1458 N N . ASN A 1 186 ? -16.372 35.693 -6.308 1.00 46.53 186 ASN A N 1
ATOM 1459 C CA . ASN A 1 186 ? -15.641 34.997 -7.353 1.00 46.53 186 ASN A CA 1
ATOM 1460 C C . ASN A 1 186 ? -14.491 35.852 -7.909 1.00 46.53 186 ASN A C 1
ATOM 1462 O O . ASN A 1 186 ? -14.649 37.055 -8.092 1.00 46.53 186 ASN A O 1
ATOM 1466 N N . LEU A 1 187 ? -13.374 35.187 -8.226 1.00 44.50 187 LEU A N 1
ATOM 1467 C CA . LEU A 1 187 ? -12.162 35.742 -8.840 1.00 44.50 187 LEU A CA 1
ATOM 1468 C C . LEU A 1 187 ? -11.382 36.701 -7.930 1.00 44.50 187 LEU A C 1
ATOM 1470 O O . LEU A 1 187 ? 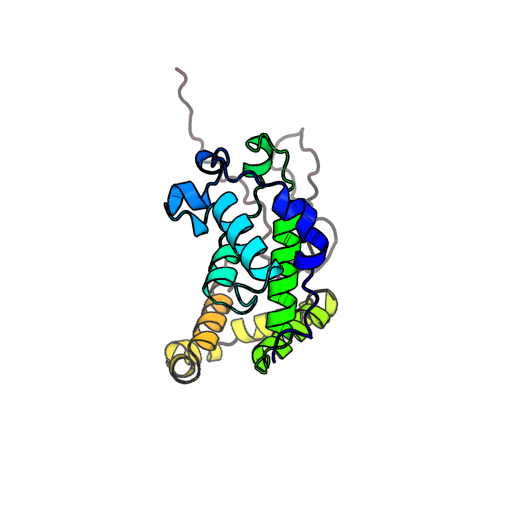-11.610 37.908 -7.895 1.00 44.50 187 LEU A O 1
ATOM 1474 N N . ILE A 1 188 ? -10.352 36.164 -7.270 1.00 46.19 188 ILE A N 1
ATOM 1475 C CA . ILE A 1 188 ? -9.247 36.985 -6.770 1.00 46.19 188 ILE A CA 1
ATOM 1476 C C . ILE A 1 188 ? -8.548 37.574 -8.008 1.00 46.19 188 ILE A C 1
ATOM 1478 O O . ILE A 1 188 ? -7.659 36.953 -8.582 1.00 46.19 188 ILE A O 1
ATOM 1482 N N . LYS A 1 189 ? -8.969 38.762 -8.454 1.00 43.88 189 LYS A N 1
ATOM 1483 C CA . LYS A 1 189 ? -8.188 39.583 -9.385 1.00 43.88 189 LYS A CA 1
ATOM 1484 C C . LYS A 1 189 ? -7.011 40.149 -8.596 1.00 43.88 189 LYS A C 1
ATOM 1486 O O . LYS A 1 189 ? -7.141 41.175 -7.934 1.00 43.88 189 LYS A O 1
ATOM 1491 N N . THR A 1 190 ? -5.868 39.473 -8.609 1.00 51.28 190 THR A N 1
ATOM 1492 C CA . THR A 1 190 ? -4.614 40.089 -8.168 1.00 51.28 190 THR A CA 1
ATOM 1493 C C . THR A 1 190 ? -4.224 41.156 -9.195 1.00 51.28 190 THR A C 1
ATOM 1495 O O . THR A 1 190 ? -3.987 40.803 -10.351 1.00 51.28 190 THR A O 1
ATOM 1498 N N . PRO A 1 191 ? -4.160 42.455 -8.837 1.00 46.62 191 PRO A N 1
ATOM 1499 C CA . PRO A 1 191 ? -3.691 43.467 -9.770 1.00 46.62 191 PRO A CA 1
ATOM 1500 C C . PRO A 1 191 ? -2.226 43.186 -10.108 1.00 46.62 191 PRO A C 1
ATOM 1502 O O . PRO A 1 191 ? -1.374 43.042 -9.225 1.00 46.62 191 PRO A O 1
ATOM 1505 N N . ALA A 1 192 ? -1.961 43.072 -11.405 1.00 46.75 192 ALA A N 1
ATOM 1506 C CA . ALA A 1 192 ? -0.644 42.890 -11.976 1.00 46.75 192 ALA A CA 1
ATOM 1507 C C . ALA A 1 192 ? 0.323 43.972 -11.483 1.00 46.75 192 ALA A C 1
ATOM 1509 O O . ALA A 1 192 ? 0.129 45.163 -11.721 1.00 46.75 192 ALA A O 1
ATOM 1510 N N . SER A 1 193 ? 1.392 43.561 -10.806 1.00 52.41 193 SER A N 1
ATOM 1511 C CA . SER A 1 193 ? 2.479 44.470 -10.457 1.00 52.41 193 SER A CA 1
ATOM 1512 C C . SER A 1 193 ? 3.321 44.751 -11.705 1.00 52.41 193 SER A C 1
ATOM 1514 O O . SER A 1 193 ? 4.272 44.030 -11.982 1.00 52.41 193 SER A O 1
ATOM 1516 N N . GLY A 1 194 ? 2.971 45.803 -12.445 1.00 53.00 194 GLY A N 1
ATOM 1517 C CA . GLY A 1 194 ? 3.926 46.606 -13.220 1.00 53.00 194 GLY A CA 1
ATOM 1518 C C . GLY A 1 194 ? 4.425 46.088 -14.575 1.00 53.00 194 GLY A C 1
ATOM 1519 O O . GLY A 1 194 ? 5.375 46.671 -15.084 1.00 53.00 194 GLY A O 1
ATOM 1520 N N . ASN A 1 195 ? 3.827 45.060 -15.189 1.00 56.44 195 ASN A N 1
ATOM 1521 C CA . ASN A 1 195 ? 4.146 44.674 -16.575 1.00 56.44 195 ASN A CA 1
ATOM 1522 C C . ASN A 1 195 ? 2.878 44.751 -17.454 1.00 56.44 195 ASN A C 1
ATOM 1524 O O . ASN A 1 195 ? 1.885 44.108 -17.107 1.00 56.44 195 ASN A O 1
ATOM 1528 N N . PRO A 1 196 ? 2.868 45.503 -18.573 1.00 54.97 196 PRO A N 1
ATOM 1529 C CA . PRO A 1 19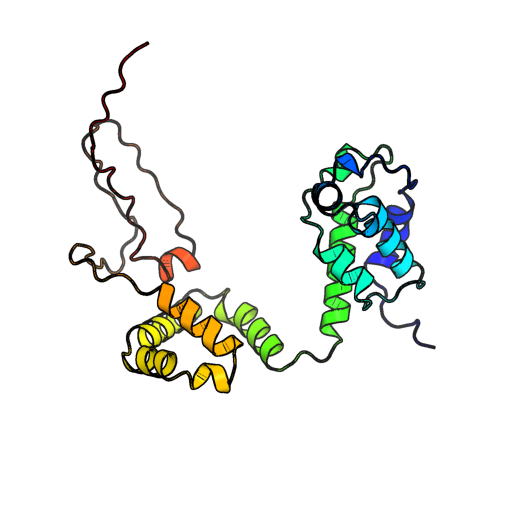6 ? 1.705 45.605 -19.464 1.00 54.97 196 PRO A CA 1
ATOM 1530 C C . PRO A 1 196 ? 1.307 44.276 -20.130 1.00 54.97 196 PRO A C 1
ATOM 1532 O O . PRO A 1 196 ? 0.220 44.182 -20.688 1.00 54.97 196 PRO A O 1
ATOM 1535 N N . ASN A 1 197 ? 2.134 43.229 -20.034 1.00 56.06 197 ASN A N 1
ATOM 1536 C CA . ASN A 1 197 ? 1.868 41.916 -20.619 1.00 56.06 197 ASN A CA 1
ATOM 1537 C C . ASN A 1 197 ? 1.420 40.878 -19.570 1.00 56.06 197 ASN A C 1
ATOM 1539 O O . ASN A 1 197 ? 2.023 39.815 -19.416 1.00 56.06 197 ASN A O 1
ATOM 1543 N N . THR A 1 198 ? 0.387 41.198 -18.785 1.00 54.09 198 THR A N 1
ATOM 1544 C CA . THR A 1 198 ? -0.157 40.261 -17.790 1.00 54.09 198 THR A CA 1
ATOM 1545 C C . THR A 1 198 ? -1.332 39.470 -18.339 1.00 54.09 198 THR A C 1
ATOM 1547 O O . THR A 1 198 ? -2.396 40.000 -18.644 1.00 54.09 198 THR A O 1
ATOM 1550 N N . ARG A 1 199 ? -1.134 38.155 -18.460 1.00 54.12 199 ARG A N 1
ATOM 1551 C CA . ARG A 1 199 ? -2.210 37.206 -18.747 1.00 54.12 199 ARG A CA 1
ATOM 1552 C C . ARG A 1 199 ? -2.934 36.876 -17.448 1.00 54.12 199 ARG A C 1
ATOM 1554 O O . ARG A 1 199 ? -2.295 36.595 -16.434 1.00 54.12 199 ARG A O 1
ATOM 1561 N N . ASN A 1 200 ? -4.263 36.899 -17.485 1.00 52.94 200 ASN A N 1
ATOM 1562 C CA . ASN A 1 200 ? -5.083 36.445 -16.368 1.00 52.94 200 ASN A CA 1
ATOM 1563 C C . ASN A 1 200 ? -4.796 34.960 -16.112 1.00 52.94 200 ASN A C 1
ATOM 1565 O O . ASN A 1 200 ? -4.995 34.133 -17.000 1.00 52.94 200 ASN A O 1
ATOM 1569 N N . VAL A 1 201 ? -4.340 34.624 -14.905 1.00 54.31 201 VAL A N 1
ATOM 1570 C CA . VAL A 1 201 ? -4.190 33.234 -14.460 1.00 54.31 201 VAL A CA 1
ATOM 1571 C C . VAL A 1 201 ? -5.331 32.932 -13.500 1.00 54.31 201 VAL A C 1
ATOM 1573 O O . VAL A 1 201 ? -5.480 33.596 -12.475 1.00 54.31 201 VAL A O 1
ATOM 1576 N N . ALA A 1 202 ? -6.148 31.937 -13.833 1.00 61.75 202 ALA A N 1
ATOM 1577 C CA . ALA A 1 202 ? -7.134 31.384 -12.916 1.00 61.75 202 ALA A CA 1
ATOM 1578 C C . ALA A 1 202 ? -6.509 30.198 -12.171 1.00 61.75 202 ALA A C 1
ATOM 1580 O O . ALA A 1 202 ? -5.909 29.321 -12.788 1.00 61.75 202 ALA A O 1
ATOM 1581 N N . VAL A 1 203 ? -6.654 30.163 -10.847 1.00 61.94 203 VAL A N 1
ATOM 1582 C CA . VAL A 1 203 ? -6.207 29.037 -10.016 1.00 61.94 203 VAL A CA 1
ATOM 1583 C C . VAL A 1 203 ? -7.432 28.268 -9.547 1.00 61.94 203 VAL A C 1
ATOM 1585 O O . VAL A 1 203 ? -8.352 28.852 -8.972 1.00 61.94 203 VAL A O 1
ATOM 1588 N N . PHE A 1 204 ? -7.443 26.954 -9.771 1.00 62.03 204 PHE A N 1
ATOM 1589 C CA . PHE A 1 204 ? -8.516 26.093 -9.291 1.00 62.03 204 PHE A CA 1
ATOM 1590 C C . PHE A 1 204 ? -8.348 25.840 -7.788 1.00 62.03 204 PHE A C 1
ATOM 1592 O O . PHE A 1 204 ? -7.562 24.999 -7.349 1.00 62.03 204 PHE A O 1
ATOM 1599 N N . THR A 1 205 ? -9.076 26.593 -6.970 1.00 63.38 205 THR A N 1
ATOM 1600 C CA . THR A 1 205 ? -9.076 26.442 -5.515 1.00 63.38 205 THR A CA 1
ATOM 1601 C C . THR A 1 205 ? -10.110 25.378 -5.141 1.00 63.38 205 THR A C 1
ATOM 1603 O O . THR A 1 205 ? -11.249 25.678 -4.803 1.00 63.38 205 THR A O 1
ATOM 1606 N N . GLY A 1 206 ? -9.746 24.096 -5.262 1.00 63.22 206 GLY A N 1
ATOM 1607 C CA . GLY A 1 206 ? -10.658 22.981 -4.958 1.00 63.22 206 GLY A CA 1
ATOM 1608 C C . GLY A 1 206 ? -11.351 23.105 -3.584 1.00 63.22 206 GLY A C 1
ATOM 1609 O O . GLY A 1 206 ? -10.875 23.818 -2.701 1.00 63.22 206 GLY A O 1
ATOM 1610 N N . CYS A 1 207 ? -12.464 22.392 -3.370 1.00 64.50 207 CYS A N 1
ATOM 1611 C CA . CYS A 1 207 ? -13.381 22.593 -2.230 1.00 64.50 207 CYS A CA 1
ATOM 1612 C C . CYS A 1 207 ? -12.711 22.655 -0.843 1.00 64.50 207 CYS A C 1
ATOM 1614 O O . CYS A 1 207 ? -13.028 23.532 -0.037 1.00 64.50 207 CYS A O 1
ATOM 1616 N N . ALA A 1 208 ? -11.768 21.751 -0.560 1.00 64.94 208 ALA A N 1
ATOM 1617 C CA . ALA A 1 208 ? -11.047 21.739 0.712 1.00 64.94 208 ALA A CA 1
ATOM 1618 C C . ALA A 1 208 ? -10.104 22.945 0.845 1.00 64.94 208 ALA A C 1
ATOM 1620 O O . ALA A 1 208 ? -10.061 23.598 1.886 1.00 64.94 208 ALA A O 1
ATOM 1621 N N . HIS A 1 209 ? -9.387 23.283 -0.227 1.00 64.81 209 HIS A N 1
ATOM 1622 C CA . HIS A 1 209 ? -8.400 24.356 -0.226 1.00 64.81 209 HIS A CA 1
ATOM 1623 C C . HIS A 1 209 ? -9.067 25.743 -0.173 1.00 64.81 209 HIS A C 1
ATOM 1625 O O . HIS A 1 209 ? -8.677 26.578 0.644 1.00 64.81 209 HIS A O 1
ATOM 1631 N N . GLY A 1 210 ? -10.137 25.956 -0.950 1.00 61.97 210 GLY A N 1
ATOM 1632 C CA . GLY A 1 210 ? -10.913 27.201 -0.969 1.00 61.97 210 GLY A CA 1
ATOM 1633 C C . GLY A 1 210 ? -11.663 27.507 0.335 1.00 61.97 210 GLY A C 1
ATOM 1634 O O . GLY A 1 210 ? -11.925 28.671 0.619 1.00 61.97 210 GLY A O 1
ATOM 1635 N N . ARG A 1 211 ? -11.976 26.494 1.160 1.00 64.69 211 ARG A N 1
ATOM 1636 C CA . ARG A 1 211 ? -12.632 26.676 2.471 1.00 64.69 211 ARG A CA 1
ATOM 1637 C C . ARG A 1 211 ? -11.649 26.694 3.646 1.00 64.69 211 ARG A C 1
ATOM 1639 O O . ARG A 1 211 ? -11.811 27.518 4.542 1.00 64.69 211 ARG A O 1
ATOM 1646 N N . ALA A 1 212 ? -10.637 25.821 3.663 1.00 62.16 212 ALA A N 1
ATOM 1647 C CA . ALA A 1 212 ? -9.707 25.699 4.792 1.00 62.16 212 ALA A CA 1
ATOM 1648 C C . ALA A 1 212 ? -8.558 26.724 4.756 1.00 62.16 212 ALA A C 1
ATOM 1650 O O . ALA A 1 212 ? -8.101 27.169 5.808 1.00 62.16 212 ALA A O 1
ATOM 1651 N N . PHE A 1 213 ? -8.115 27.128 3.559 1.00 57.19 213 PHE A N 1
ATOM 1652 C CA . PHE A 1 213 ? -6.916 27.952 3.357 1.00 57.19 213 PHE A CA 1
ATOM 1653 C C . PHE A 1 213 ? -7.193 29.269 2.626 1.00 57.19 213 PHE A C 1
ATOM 1655 O O . PHE A 1 213 ? -6.264 29.906 2.132 1.00 57.19 213 PHE A O 1
ATOM 1662 N N . GLN A 1 214 ? -8.447 29.729 2.609 1.00 54.91 214 GLN A N 1
ATOM 1663 C CA . GLN A 1 214 ? -8.847 30.981 1.953 1.00 54.91 214 GLN A CA 1
ATOM 1664 C C . GLN A 1 214 ? -8.001 32.194 2.392 1.00 54.91 214 GLN A C 1
ATOM 1666 O O . GLN A 1 214 ? -7.779 33.115 1.616 1.00 54.91 214 GLN A O 1
ATOM 1671 N N . THR A 1 215 ? -7.487 32.188 3.626 1.00 49.69 215 THR A N 1
ATOM 1672 C CA . THR A 1 215 ? -6.624 33.249 4.174 1.00 49.69 215 THR A CA 1
ATOM 1673 C C . THR A 1 215 ? -5.140 33.130 3.806 1.00 49.69 215 THR A C 1
ATOM 1675 O O . THR A 1 215 ? -4.407 34.091 4.012 1.00 49.69 215 THR A O 1
ATOM 1678 N N . TYR A 1 216 ? -4.683 31.978 3.302 1.00 51.66 216 TYR A N 1
ATOM 1679 C CA . TYR A 1 216 ? -3.284 31.728 2.911 1.00 51.66 216 TYR A CA 1
ATOM 1680 C C . TYR A 1 216 ? -3.040 31.894 1.406 1.00 51.66 216 TYR A C 1
ATOM 1682 O O . TYR A 1 216 ? -1.897 32.037 0.985 1.00 51.66 216 TYR A O 1
ATOM 1690 N N . GLN A 1 217 ? -4.098 31.917 0.593 1.00 47.81 217 GLN A N 1
ATOM 1691 C CA . GLN A 1 217 ? -4.010 32.149 -0.848 1.00 47.81 217 GLN A CA 1
ATOM 1692 C C . GLN A 1 217 ? -3.819 33.639 -1.161 1.00 47.81 217 GLN A C 1
ATOM 1694 O O . GLN A 1 217 ? -4.701 34.314 -1.688 1.00 47.81 217 GLN A O 1
ATOM 1699 N N . ARG A 1 218 ? -2.635 34.167 -0.856 1.00 44.91 218 ARG A N 1
ATOM 1700 C CA . ARG A 1 218 ? -2.050 35.229 -1.674 1.00 44.91 218 ARG A CA 1
ATOM 1701 C C . ARG A 1 218 ? -0.857 34.621 -2.393 1.00 44.91 218 ARG A C 1
ATOM 1703 O O . ARG A 1 2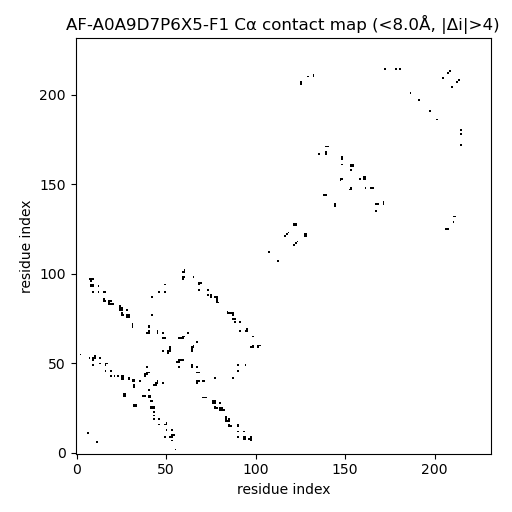18 ? 0.003 34.029 -1.751 1.00 44.91 218 ARG A O 1
ATOM 1710 N N . CYS A 1 219 ? -0.792 34.794 -3.713 1.00 41.78 219 CYS A N 1
ATOM 1711 C CA . CYS A 1 219 ? 0.502 34.825 -4.380 1.00 41.78 219 CYS A CA 1
ATOM 1712 C C . CYS A 1 219 ? 1.301 35.923 -3.678 1.00 41.78 219 CYS A C 1
ATOM 1714 O O . CYS A 1 219 ? 0.952 37.102 -3.790 1.00 41.78 219 CYS A O 1
ATOM 1716 N N . ASP A 1 220 ? 2.299 35.534 -2.888 1.00 37.22 220 ASP A N 1
ATOM 1717 C CA . ASP A 1 220 ? 3.268 36.476 -2.355 1.00 37.22 220 ASP A CA 1
ATOM 1718 C C . ASP A 1 220 ? 3.793 37.294 -3.536 1.00 37.22 220 ASP A C 1
ATOM 1720 O O . ASP A 1 220 ? 4.306 36.746 -4.515 1.00 37.22 220 ASP A O 1
ATOM 1724 N N . LYS A 1 221 ? 3.630 38.621 -3.471 1.00 35.97 221 LYS A N 1
ATOM 1725 C CA . LYS A 1 221 ? 4.406 39.516 -4.331 1.00 35.97 221 LYS A CA 1
ATOM 1726 C C . LYS A 1 221 ? 5.867 39.094 -4.157 1.00 35.97 221 LYS A C 1
ATOM 1728 O O . LYS A 1 221 ? 6.313 39.066 -3.005 1.00 35.97 221 LYS A O 1
ATOM 1733 N N . PRO A 1 222 ? 6.636 38.810 -5.223 1.00 35.50 222 PRO A N 1
ATOM 1734 C CA . PRO A 1 222 ? 8.069 38.680 -5.056 1.00 35.50 222 PRO A CA 1
ATOM 1735 C C . PRO A 1 222 ? 8.555 39.994 -4.441 1.00 35.50 222 PRO A C 1
ATOM 1737 O O . PRO A 1 222 ? 8.417 41.066 -5.034 1.00 35.50 222 PRO A O 1
ATOM 1740 N N . ARG A 1 223 ? 9.074 39.923 -3.208 1.00 33.88 223 ARG A N 1
ATOM 1741 C CA . ARG A 1 223 ? 9.934 40.972 -2.664 1.00 33.88 223 ARG A CA 1
ATOM 1742 C C . ARG A 1 223 ? 11.025 41.153 -3.706 1.00 33.88 223 ARG A C 1
ATOM 1744 O O . ARG A 1 223 ? 11.865 40.273 -3.869 1.00 33.88 223 ARG A O 1
ATOM 1751 N N . THR A 1 224 ? 10.997 42.267 -4.424 1.00 33.91 224 THR A N 1
ATOM 1752 C CA . THR A 1 224 ? 12.057 42.692 -5.333 1.00 33.91 224 THR A CA 1
ATOM 1753 C C . THR A 1 224 ? 13.321 42.956 -4.520 1.00 33.91 224 THR A C 1
ATOM 1755 O O . THR A 1 224 ? 13.656 44.098 -4.214 1.00 33.91 224 THR A O 1
ATOM 1758 N N . ARG A 1 225 ? 14.030 41.894 -4.129 1.00 32.53 225 ARG A N 1
ATOM 1759 C CA . ARG A 1 225 ? 15.435 41.972 -3.752 1.00 32.53 225 ARG A CA 1
ATOM 1760 C C . ARG A 1 225 ? 16.194 41.812 -5.061 1.00 32.53 225 ARG A C 1
ATOM 1762 O O . ARG A 1 225 ? 16.289 40.711 -5.587 1.00 32.53 225 ARG A O 1
ATOM 1769 N N . ARG A 1 226 ? 16.644 42.937 -5.625 1.00 37.78 226 ARG A N 1
ATOM 1770 C CA . ARG A 1 226 ? 17.552 42.981 -6.778 1.00 37.78 226 ARG A CA 1
ATOM 1771 C C . ARG A 1 226 ? 18.794 42.139 -6.454 1.00 37.78 226 ARG A C 1
ATOM 1773 O O . ARG A 1 226 ? 19.725 42.648 -5.840 1.00 37.78 226 ARG A O 1
ATOM 1780 N N . GLN A 1 227 ? 18.811 40.868 -6.839 1.00 36.06 227 GLN A N 1
ATOM 1781 C CA . GLN A 1 227 ? 20.058 40.144 -7.049 1.00 36.06 227 GLN A CA 1
ATOM 1782 C C . GLN A 1 227 ? 20.513 40.494 -8.463 1.00 36.06 227 GLN A C 1
ATOM 1784 O O . GLN A 1 227 ? 19.892 40.094 -9.444 1.00 36.06 227 GLN A O 1
ATOM 1789 N N . ARG A 1 228 ? 21.551 41.335 -8.548 1.00 35.09 228 ARG A N 1
ATOM 1790 C CA . ARG A 1 228 ? 22.354 41.476 -9.764 1.00 35.09 228 ARG A CA 1
ATOM 1791 C C . ARG A 1 228 ? 22.948 40.101 -10.052 1.00 35.09 228 ARG A C 1
ATOM 1793 O O . ARG A 1 228 ? 23.751 39.624 -9.258 1.00 35.09 228 ARG A O 1
ATOM 1800 N N . LEU A 1 229 ? 22.544 39.489 -11.154 1.00 33.94 229 LEU A N 1
ATOM 1801 C CA . LEU A 1 229 ? 23.334 38.444 -11.788 1.00 33.94 229 LEU A CA 1
ATOM 1802 C C . LEU A 1 229 ? 24.480 39.156 -12.519 1.00 33.94 229 LEU A C 1
ATOM 1804 O O . LEU A 1 229 ? 24.229 40.049 -13.329 1.00 33.94 229 LEU A O 1
ATOM 1808 N N . GLN A 1 230 ? 25.718 38.841 -12.139 1.00 31.34 230 GLN A N 1
ATOM 1809 C CA . GLN A 1 230 ? 26.901 39.172 -12.932 1.00 31.34 230 GLN A CA 1
ATOM 1810 C C . GLN A 1 230 ? 26.940 38.232 -14.148 1.00 31.34 230 GLN A C 1
ATOM 1812 O O . GLN A 1 230 ? 26.566 37.067 -13.995 1.00 31.34 230 GLN A O 1
ATOM 1817 N N . PRO A 1 231 ? 27.327 38.724 -15.335 1.00 37.00 231 PRO A N 1
ATOM 1818 C CA . PRO A 1 231 ? 27.543 37.881 -16.500 1.00 37.00 231 PRO A CA 1
ATOM 1819 C C . PRO A 1 231 ? 28.912 37.192 -16.399 1.00 37.00 231 PRO A C 1
ATOM 1821 O O . PRO A 1 231 ? 29.902 37.859 -16.100 1.00 37.00 231 PRO A O 1
ATOM 1824 N N . GLU A 1 232 ? 28.941 35.890 -16.673 1.00 37.06 232 GLU A N 1
ATOM 1825 C CA . GLU A 1 232 ? 30.101 35.200 -17.253 1.00 37.06 232 GLU A CA 1
ATOM 1826 C C . GLU A 1 232 ? 29.761 34.854 -18.704 1.00 37.06 232 GLU A C 1
ATOM 1828 O O . GLU A 1 232 ? 28.588 34.465 -18.941 1.00 37.06 232 GLU A O 1
#

Secondary structure (DSSP, 8-state):
---SS---HHHHTHHHHHT-----TTTTT-HHHHHH--GGGSHHHHHHHHHHHHTTSS-TT-HHHHHHHHT-----HHHHT-TT---HHHHHHHHHHHHHHHHHHS---HHHHHHHHHHHHTTT-HHHHHHHHHHHHHHHH-HHHHHHHHTTHHHHH-HHHHHHHHHHHHTPPP--TT-----S-S---PPP-S-S----------HHHHHHSTTT------------PPP-

Solvent-accessible surface area (backbone atoms only — not comparable to full-atom values): 14462 Å² total; per-residue (Å²): 142,86,88,81,88,70,89,40,57,42,49,81,41,41,72,62,53,65,47,60,84,78,80,61,64,25,39,86,51,24,69,53,18,71,73,68,72,40,60,55,54,16,64,62,34,39,47,52,50,52,46,31,33,53,72,66,78,35,64,73,80,35,64,67,52,45,58,35,62,69,63,56,86,79,80,56,52,35,35,82,48,32,91,69,62,42,65,54,65,61,56,50,50,28,47,52,51,37,43,49,56,52,56,65,72,43,88,69,51,71,68,56,53,51,48,54,47,41,58,67,66,28,67,78,35,69,68,57,38,49,53,53,51,50,51,51,50,50,54,62,69,38,68,63,54,55,50,46,61,73,65,48,56,45,54,75,76,34,61,66,59,38,51,52,52,52,59,53,52,72,69,56,78,76,91,52,96,86,68,80,85,82,80,83,72,87,75,88,76,74,80,74,87,87,56,97,86,67,76,90,79,86,78,88,60,51,74,67,51,50,67,77,38,58,89,67,75,60,85,74,74,78,77,86,70,86,74,80,78,79,87,132